Protein AF-A0A9D8NC86-F1 (afdb_monomer_lite)

pLDDT: mean 84.52, std 14.16, range [42.75, 98.31]

Sequence (305 aa):
MDSVITLQTAIQNGDYSLYDISPKELGSTCIPLIDYVVTEYRQSNKTQNKTYYSEYYLNKQAIHCAFGEGAANSCNYFSLILNRLTLIDNMYATQMRMRPYGIGELADAISLFGPDSHFKSLLNDFLVDHDIDHFDYLKANIKFYRDGQRPTQSNLFAEGYGTESHRASNKRAWSLITKYAYFLTVYSFPIYDSVVIEMIPIMWKLFLFSIPLPNYKQSIVDYIVVIDKLRSALGGLSYDELDFLLWSVGKIINGNLSSILSMEDFLHVPIAFDIKTANLSTVPFLSSNKALKALFQLAQFVAIC

Foldseek 3Di:
DVVLVVVLVCLLVVVPVCVPPALQNLLVSLLVLLVLLLVVVVVCVVVVDPLWPFLVVVLLVVLLVLLDPVNPPPDDQLVSQLVSLVSCCVSVVLVQVVFAQQSSVLSVLLCQQPDLVSSLVLQVVCLVPVDQCSQKDFPPPPDDDDPDDDTDIDGLQCAAGHDCCVVDVPRGSQQSVQVVSCSSNVNQGAGPDPLLVVQLVLLCCNQVVVDDQDPLVPGVSSVSVSLCVSCVSSVNDGSNSSCCLSNLLSCVQVVVCSRGDDPVLVVQQDPPDHLQNDSLVPRVVCVVNVSVVSSSSSSNSSNSD

Secondary structure (DSSP, 8-state):
-HHHHHHHHHHHTT-GGGGGS-HHHHHHHHHHHHHHHHHHHHHHHHHT-GGG--HHHHHHHHHHHHTSGGGTTSS-HHHHHHHHHHHHHHHTT--GGGSTTHHHHHHHHHHTT-SHHHHHHHHHHHHHH--GGGGEEEE---SSS-TTPPPEEEETTT-B-STTTTT-TT-B-HHHHHHHHHHHTTS-S----HHHHHHHHHHHHHHSTTSPPP-TTS-HHHHHHHHHHHHHHTTS--HHHHHHHHHHHHHHHTT-GGGTS-HHHHTTS-TT--TTT--GGG-HHHHH-HHHHHHHHHHHHHHH-

Structure (mmCIF, N/CA/C/O backbone):
data_AF-A0A9D8NC86-F1
#
_entry.id   AF-A0A9D8NC86-F1
#
loop_
_atom_site.group_PDB
_atom_site.id
_atom_site.type_symbol
_atom_site.label_atom_id
_atom_site.label_alt_id
_atom_site.label_comp_id
_atom_site.label_asym_id
_atom_site.label_entity_id
_atom_site.label_seq_id
_atom_site.pdbx_PDB_ins_code
_atom_site.Cartn_x
_atom_site.Cartn_y
_atom_site.Cartn_z
_atom_site.occupancy
_atom_site.B_iso_or_equiv
_atom_site.auth_seq_id
_atom_site.auth_comp_id
_atom_site.auth_asym_id
_atom_site.auth_atom_id
_atom_site.pdbx_PDB_model_num
ATOM 1 N N . MET A 1 1 ? -25.203 -4.052 14.082 1.00 47.97 1 MET A N 1
ATOM 2 C CA . MET A 1 1 ? -25.019 -2.750 14.763 1.00 47.97 1 MET A CA 1
ATOM 3 C C . MET A 1 1 ? -25.158 -2.906 16.264 1.00 47.97 1 MET A C 1
ATOM 5 O O . MET A 1 1 ? -24.274 -2.429 16.954 1.00 47.97 1 MET A O 1
ATOM 9 N N . ASP A 1 2 ? -26.160 -3.633 16.759 1.00 49.81 2 ASP A N 1
ATOM 10 C CA . ASP A 1 2 ? -26.355 -3.831 18.205 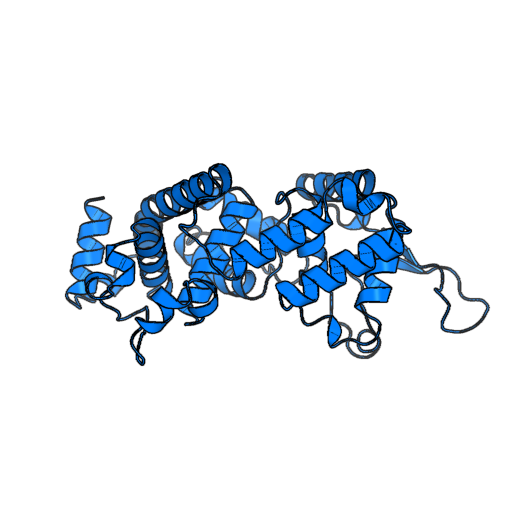1.00 49.81 2 ASP A CA 1
ATOM 11 C C . ASP A 1 2 ? -25.134 -4.432 18.917 1.00 49.81 2 ASP A C 1
ATOM 13 O O . ASP A 1 2 ? -24.713 -3.889 19.926 1.00 49.81 2 ASP A O 1
ATOM 17 N N . SER A 1 3 ? -24.462 -5.438 18.341 1.00 56.31 3 SER A N 1
ATOM 18 C CA . SER A 1 3 ? -23.218 -6.000 18.906 1.00 56.31 3 SER A CA 1
ATOM 19 C C . SER A 1 3 ? -22.048 -5.006 18.958 1.00 56.31 3 SER A C 1
ATOM 21 O O . SER A 1 3 ? -21.304 -4.976 19.934 1.00 56.31 3 SER A O 1
ATOM 23 N N . VAL A 1 4 ? -21.905 -4.155 17.935 1.00 56.91 4 VAL A N 1
ATOM 24 C CA . VAL A 1 4 ? -20.882 -3.094 17.873 1.00 56.91 4 VAL A CA 1
ATOM 25 C C . VAL A 1 4 ? -21.172 -2.013 18.914 1.00 56.91 4 VAL A C 1
ATOM 27 O O . VAL A 1 4 ? -20.251 -1.526 19.564 1.00 56.91 4 VAL A O 1
ATOM 30 N N . ILE A 1 5 ? -22.449 -1.664 19.097 1.00 61.06 5 ILE A N 1
ATOM 31 C CA . ILE A 1 5 ? -22.901 -0.711 20.114 1.00 61.06 5 ILE A CA 1
ATOM 32 C C . ILE A 1 5 ? -22.649 -1.287 21.509 1.00 61.06 5 ILE A C 1
ATOM 34 O O . ILE A 1 5 ? -22.070 -0.595 22.336 1.00 61.06 5 ILE A O 1
ATOM 38 N N . THR A 1 6 ? -22.985 -2.557 21.757 1.00 65.19 6 THR A N 1
ATOM 39 C CA . THR A 1 6 ? -22.727 -3.228 23.039 1.00 65.19 6 THR A CA 1
ATOM 40 C C . THR A 1 6 ? -21.237 -3.255 23.381 1.00 65.19 6 THR A C 1
ATOM 42 O O . THR A 1 6 ? -20.870 -2.872 24.491 1.00 65.19 6 THR A O 1
ATOM 45 N N . LEU A 1 7 ? -20.366 -3.620 22.432 1.00 62.00 7 LEU A N 1
ATOM 46 C CA . LEU A 1 7 ? -18.915 -3.595 22.650 1.00 62.00 7 LEU A CA 1
ATOM 47 C C . LEU A 1 7 ? -18.380 -2.171 22.861 1.00 62.00 7 LEU A C 1
ATOM 49 O O . LEU A 1 7 ? -17.547 -1.957 23.735 1.00 62.00 7 LEU A O 1
ATOM 53 N N . GLN A 1 8 ? -18.876 -1.181 22.113 1.00 60.91 8 GLN A N 1
ATOM 54 C CA . GLN A 1 8 ? -18.491 0.221 22.312 1.00 60.91 8 GLN A CA 1
ATOM 55 C C . GLN A 1 8 ? -18.923 0.753 23.672 1.00 60.91 8 GLN A C 1
ATOM 57 O O . GLN A 1 8 ? -18.142 1.441 24.320 1.00 60.91 8 GLN A O 1
ATOM 62 N N . THR A 1 9 ? -20.140 0.439 24.114 1.00 65.25 9 THR A N 1
ATOM 63 C CA . THR A 1 9 ? -20.639 0.837 25.432 1.00 65.25 9 THR A CA 1
ATOM 64 C C . THR A 1 9 ? -19.808 0.201 26.543 1.00 65.25 9 THR A C 1
ATOM 66 O O . THR A 1 9 ? -19.449 0.888 27.493 1.00 65.25 9 THR A O 1
ATOM 69 N N . ALA A 1 10 ? -19.429 -1.070 26.410 1.00 62.59 10 ALA A N 1
ATOM 70 C CA . ALA A 1 10 ? -18.573 -1.737 27.385 1.00 62.59 10 ALA A CA 1
ATOM 71 C C . ALA A 1 10 ? -17.141 -1.155 27.415 1.00 62.59 10 ALA A C 1
ATOM 73 O O . ALA A 1 10 ? -16.662 -0.814 28.495 1.00 62.59 10 ALA A O 1
ATOM 74 N N . ILE A 1 11 ? -16.508 -0.892 26.262 1.00 59.34 11 ILE A N 1
ATOM 75 C CA . ILE A 1 11 ? -15.204 -0.192 26.204 1.00 59.34 11 ILE A CA 1
ATOM 76 C C . ILE A 1 11 ? -15.300 1.213 26.824 1.00 59.34 11 ILE A C 1
ATOM 78 O O . ILE A 1 11 ? -14.457 1.595 27.633 1.00 59.34 11 ILE A O 1
ATOM 82 N N . GLN A 1 12 ? -16.343 1.981 26.493 1.00 60.41 12 GLN A N 1
ATOM 83 C CA . GLN A 1 12 ? -16.557 3.337 27.021 1.00 60.41 12 GLN A CA 1
ATOM 84 C C . GLN A 1 12 ? -16.787 3.366 28.534 1.00 60.41 12 GLN A C 1
ATOM 86 O O . GLN A 1 12 ? -16.409 4.338 29.187 1.00 60.41 12 GLN A O 1
ATOM 91 N N . ASN A 1 13 ? -17.374 2.308 29.089 1.00 63.12 13 ASN A N 1
ATOM 92 C CA . ASN A 1 13 ? -17.598 2.168 30.524 1.00 63.12 13 ASN A CA 1
ATOM 93 C C . ASN A 1 13 ? -16.362 1.641 31.276 1.00 63.12 13 ASN A C 1
ATOM 95 O O . ASN A 1 13 ? -16.438 1.437 32.486 1.00 63.12 13 ASN A O 1
ATOM 99 N N . GLY A 1 14 ? -15.236 1.409 30.586 1.00 53.41 14 GLY A N 1
ATOM 100 C CA . GLY A 1 14 ? -14.059 0.768 31.175 1.00 53.41 14 GLY A CA 1
ATOM 101 C C . GLY A 1 14 ? -14.329 -0.676 31.604 1.00 53.41 14 GLY A C 1
ATOM 102 O O . GLY A 1 14 ? -13.631 -1.200 32.472 1.00 53.41 14 GLY A O 1
ATOM 103 N N . ASP A 1 15 ? -15.354 -1.311 31.028 1.00 61.19 15 ASP A N 1
ATOM 104 C CA . ASP A 1 15 ? -15.674 -2.709 31.274 1.00 61.19 15 ASP A CA 1
ATOM 105 C C . ASP A 1 15 ? -14.761 -3.590 30.422 1.00 61.19 15 ASP A C 1
ATOM 107 O O . ASP A 1 15 ? -15.047 -3.986 29.291 1.00 61.19 15 ASP A O 1
ATOM 111 N N . TYR A 1 16 ? -13.598 -3.853 30.999 1.00 57.53 16 TYR A N 1
ATOM 112 C CA . TYR A 1 16 ? -12.550 -4.676 30.427 1.00 57.53 16 TYR A CA 1
ATOM 113 C C . TYR A 1 16 ? -12.811 -6.183 30.570 1.00 57.53 16 TYR A C 1
ATOM 115 O O . TYR A 1 16 ? -11.963 -6.978 30.172 1.00 57.53 16 TYR A O 1
ATOM 123 N N . SER A 1 17 ? -13.976 -6.609 31.079 1.00 53.84 17 SER A N 1
ATOM 124 C CA . SER A 1 17 ? -14.373 -8.029 31.030 1.00 53.84 17 SER A CA 1
ATOM 125 C C . SER A 1 17 ? -14.440 -8.573 29.591 1.00 53.84 17 SER A C 1
ATOM 127 O O . SER A 1 17 ? -14.396 -9.779 29.370 1.00 53.84 17 SER A O 1
ATOM 129 N N . LEU A 1 18 ? -14.436 -7.679 28.594 1.00 53.19 18 LEU A N 1
ATOM 130 C CA . LEU A 1 18 ? -14.292 -7.981 27.171 1.00 53.19 18 LEU A CA 1
ATOM 131 C C . LEU A 1 18 ? -12.902 -8.499 26.746 1.00 53.19 18 LEU A C 1
ATOM 133 O O . LEU A 1 18 ? -12.774 -8.956 25.611 1.00 53.19 18 LEU A O 1
ATOM 137 N N . TYR A 1 19 ? -11.866 -8.462 27.599 1.00 54.41 19 TYR A N 1
ATOM 138 C CA . TYR A 1 19 ? -10.583 -9.124 27.292 1.00 54.41 19 TYR A CA 1
ATOM 139 C C . TYR A 1 19 ? -10.722 -10.650 27.143 1.00 54.41 19 TYR A C 1
ATOM 141 O O . TYR A 1 19 ? -9.839 -11.280 26.562 1.00 54.41 19 TYR A O 1
ATOM 149 N N . ASP A 1 20 ? -11.835 -11.230 27.604 1.00 62.88 20 ASP A N 1
ATOM 150 C CA . ASP A 1 20 ? -12.167 -12.644 27.403 1.00 62.88 20 ASP A CA 1
ATOM 151 C C . ASP A 1 20 ? -12.854 -12.930 26.051 1.00 62.88 20 ASP A C 1
ATOM 153 O O . ASP A 1 20 ? -13.165 -14.084 25.750 1.00 62.88 20 ASP A O 1
ATOM 157 N N . ILE A 1 21 ? -13.086 -11.915 25.204 1.00 70.44 21 ILE A N 1
ATOM 158 C CA . ILE A 1 21 ? -13.643 -12.133 23.864 1.00 70.44 21 ILE A CA 1
ATOM 159 C C . ILE A 1 21 ? -12.597 -12.805 22.978 1.00 70.44 21 ILE A C 1
ATOM 161 O O . ILE A 1 21 ? -11.464 -12.341 22.829 1.00 70.44 21 ILE A O 1
ATOM 165 N N . SER A 1 22 ? -12.993 -13.897 22.327 1.00 79.31 22 SER A N 1
ATOM 166 C CA . SER A 1 22 ? -12.095 -14.598 21.417 1.00 79.31 22 SER A CA 1
ATOM 167 C C . SER A 1 22 ? -11.742 -13.719 20.200 1.00 79.31 22 SER A C 1
ATOM 169 O O . SER A 1 22 ? -12.597 -12.984 19.696 1.00 79.31 22 SER A O 1
ATOM 171 N N . PRO A 1 23 ? -10.525 -13.830 19.624 1.00 77.88 23 PRO A N 1
ATOM 172 C CA . PRO A 1 23 ? -10.159 -13.099 18.404 1.00 77.88 23 PRO A CA 1
ATOM 173 C C . PRO A 1 23 ? -11.173 -13.253 17.258 1.00 77.88 23 PRO A C 1
ATOM 175 O O . PRO A 1 23 ? -11.389 -12.321 16.490 1.00 77.88 23 PRO A O 1
ATOM 178 N N . LYS A 1 24 ? -11.848 -14.409 17.184 1.00 80.25 24 LYS A N 1
ATOM 179 C CA . LYS A 1 24 ? -12.912 -14.705 16.216 1.00 80.25 24 LYS A CA 1
ATOM 180 C C . LYS A 1 24 ? -14.141 -13.800 16.382 1.00 80.25 24 LYS A C 1
ATOM 182 O O . LYS A 1 24 ? -14.699 -13.319 15.393 1.00 80.25 24 LYS A O 1
ATOM 187 N N . GLU A 1 25 ? -14.596 -13.601 17.613 1.00 80.25 25 GLU A N 1
ATOM 188 C CA . GLU A 1 25 ? -15.760 -12.761 17.927 1.00 80.25 25 GLU A CA 1
ATOM 189 C C . GLU A 1 25 ? -15.439 -11.275 17.716 1.00 80.25 25 GLU A C 1
ATOM 191 O O . GLU A 1 25 ? -16.250 -10.539 17.145 1.00 80.25 25 GLU A O 1
ATOM 196 N N . LEU A 1 26 ? -14.218 -10.858 18.071 1.00 79.25 26 LEU A N 1
ATOM 197 C CA . LEU A 1 26 ? -13.687 -9.526 17.766 1.00 79.25 26 LEU A CA 1
ATOM 198 C C . LEU A 1 26 ? -13.624 -9.276 16.255 1.00 79.25 26 LEU A C 1
ATOM 200 O O . LEU A 1 26 ? -14.191 -8.296 15.774 1.00 79.25 26 LEU A O 1
ATOM 204 N N . GLY A 1 27 ? -13.028 -10.195 15.487 1.00 81.06 27 GLY A N 1
ATOM 205 C CA . GLY A 1 27 ? -12.967 -10.106 14.026 1.00 81.06 27 GLY A CA 1
ATOM 206 C C . GLY A 1 27 ? -14.356 -9.968 13.395 1.00 81.06 27 GLY A C 1
ATOM 207 O O . GLY A 1 27 ? -14.582 -9.078 12.578 1.00 81.06 27 GLY A O 1
ATOM 208 N N . SER A 1 28 ? -15.325 -10.767 13.850 1.00 83.38 28 SER A N 1
ATOM 209 C CA . SER A 1 28 ? -16.717 -10.700 13.372 1.00 83.38 28 SER A CA 1
ATOM 210 C C . SER A 1 28 ? -17.387 -9.350 13.672 1.00 83.38 28 SER A C 1
ATOM 212 O O . SER A 1 28 ? -18.192 -8.864 12.879 1.00 83.38 28 SER A O 1
ATOM 214 N N . THR A 1 29 ? -17.031 -8.716 14.792 1.00 83.12 29 THR A N 1
ATOM 215 C CA . THR A 1 29 ? -17.530 -7.386 15.181 1.00 83.12 29 THR A CA 1
ATOM 216 C C . THR A 1 29 ? -16.926 -6.269 14.324 1.00 83.12 29 THR A C 1
ATOM 218 O O . THR A 1 29 ? -17.589 -5.264 14.065 1.00 83.12 29 THR A O 1
ATOM 221 N N . CYS A 1 30 ? -15.695 -6.446 13.839 1.00 87.81 30 CYS A N 1
ATOM 222 C CA . CYS A 1 30 ? -15.012 -5.470 12.992 1.00 87.81 30 CYS A CA 1
ATOM 223 C C . CYS A 1 30 ? -15.535 -5.436 11.548 1.00 87.81 30 CYS A C 1
ATOM 225 O O . CYS A 1 30 ? -15.440 -4.384 10.919 1.00 87.81 30 CYS A O 1
ATOM 227 N N . ILE A 1 31 ? -16.102 -6.529 11.018 1.00 90.06 31 ILE A N 1
ATOM 228 C CA . ILE A 1 31 ? -16.540 -6.603 9.608 1.00 90.06 31 ILE A CA 1
ATOM 229 C C . ILE A 1 31 ? -17.512 -5.468 9.226 1.00 90.06 31 ILE A C 1
ATOM 231 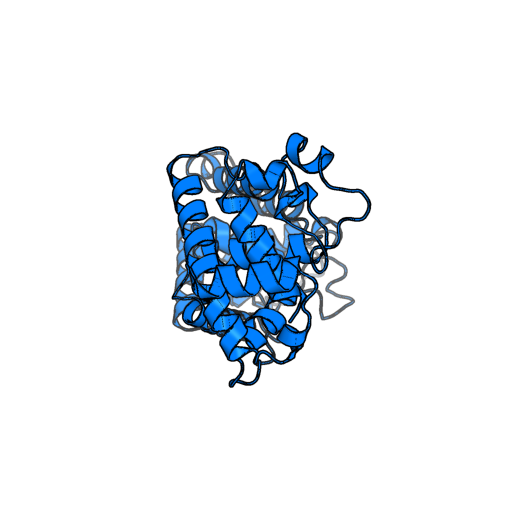O O . ILE A 1 31 ? -17.203 -4.741 8.285 1.00 90.06 31 ILE A O 1
ATOM 235 N N . PRO A 1 32 ? -18.603 -5.192 9.972 1.00 89.12 32 PRO A N 1
ATOM 236 C CA . PRO A 1 32 ? -19.491 -4.077 9.634 1.00 89.12 32 PRO A CA 1
ATOM 237 C C . PRO A 1 32 ? -18.810 -2.699 9.661 1.00 89.12 32 PRO A C 1
ATOM 239 O O . PRO A 1 32 ? -19.212 -1.802 8.921 1.00 89.12 32 PRO A O 1
ATOM 242 N N . LEU A 1 33 ? -17.798 -2.505 10.519 1.00 88.94 33 LEU A N 1
ATOM 243 C CA . LEU A 1 33 ? -17.022 -1.260 10.560 1.00 88.94 33 LEU A CA 1
ATOM 244 C C . LEU A 1 33 ? -16.107 -1.142 9.342 1.00 88.94 33 LEU A C 1
ATOM 246 O O . LEU A 1 33 ? -16.038 -0.070 8.747 1.00 88.94 33 LEU A O 1
ATOM 250 N N . ILE A 1 34 ? -15.444 -2.236 8.958 1.00 92.50 34 ILE A N 1
ATOM 251 C CA . ILE A 1 34 ? -14.613 -2.304 7.752 1.00 92.50 34 ILE A CA 1
ATOM 252 C C . ILE A 1 34 ? -15.461 -1.998 6.516 1.00 92.50 34 ILE A C 1
ATOM 254 O O . ILE A 1 34 ? -15.102 -1.107 5.749 1.00 92.50 34 ILE A O 1
ATOM 258 N N . ASP A 1 35 ? -16.613 -2.655 6.367 1.00 91.56 35 ASP A N 1
ATOM 259 C CA . ASP A 1 35 ? -17.528 -2.436 5.243 1.00 91.56 35 ASP A CA 1
ATOM 260 C C . ASP A 1 35 ? -17.966 -0.972 5.145 1.00 91.56 35 ASP A C 1
ATOM 262 O O . ASP A 1 35 ? -17.977 -0.385 4.057 1.00 91.56 35 ASP A O 1
ATOM 266 N N . TYR A 1 36 ? -18.295 -0.357 6.285 1.00 90.75 36 TYR A N 1
ATOM 267 C CA . TYR A 1 36 ? -18.678 1.048 6.342 1.00 90.75 36 TYR A CA 1
ATOM 268 C C . TYR A 1 36 ? -17.516 1.974 5.952 1.00 90.75 36 TYR A C 1
ATOM 270 O O . TYR A 1 36 ? -17.669 2.797 5.050 1.00 90.75 36 TYR A O 1
ATOM 278 N N . VAL A 1 37 ? -16.337 1.803 6.560 1.00 90.62 37 VAL A N 1
ATOM 279 C CA . VAL A 1 37 ? -15.135 2.608 6.275 1.00 90.62 37 VAL A CA 1
ATOM 280 C C . VAL A 1 37 ? -14.728 2.502 4.803 1.00 90.62 37 VAL A C 1
ATOM 282 O O . VAL A 1 37 ? -14.470 3.517 4.156 1.00 90.62 37 VAL A O 1
ATOM 285 N N . VAL A 1 38 ? -14.720 1.292 4.241 1.00 92.12 38 VAL A N 1
ATOM 286 C CA . VAL A 1 38 ? -14.393 1.059 2.828 1.00 92.12 38 VAL A CA 1
ATOM 287 C C . VAL A 1 38 ? -15.449 1.677 1.908 1.00 92.12 38 VAL A C 1
ATOM 289 O O . VAL A 1 38 ? -15.113 2.251 0.872 1.00 92.12 38 VAL A O 1
ATOM 292 N N . THR A 1 39 ? -16.731 1.607 2.272 1.00 91.19 39 THR A N 1
ATOM 293 C CA . THR A 1 39 ? -17.807 2.232 1.490 1.00 91.19 39 THR A CA 1
ATOM 294 C C . THR A 1 39 ? -17.659 3.752 1.440 1.00 91.19 39 THR A C 1
ATOM 296 O O . THR A 1 39 ? -17.751 4.338 0.360 1.00 91.19 39 THR A O 1
ATOM 299 N N . GLU A 1 40 ? -17.371 4.391 2.572 1.00 89.00 40 GLU A N 1
ATOM 300 C CA . GLU A 1 40 ? -17.127 5.837 2.648 1.00 89.00 40 GLU A CA 1
ATOM 301 C C . GLU A 1 40 ? -15.864 6.244 1.872 1.00 89.00 40 GLU A C 1
ATOM 303 O O . GLU A 1 40 ? -15.860 7.256 1.163 1.00 89.00 40 GLU A O 1
ATOM 308 N N . TYR A 1 41 ? -14.811 5.423 1.922 1.00 87.56 41 TYR A N 1
ATOM 309 C CA . TYR A 1 41 ? -13.605 5.610 1.112 1.00 87.56 41 TYR A CA 1
ATOM 310 C C . TYR A 1 41 ? -13.912 5.566 -0.394 1.00 87.56 41 TYR A C 1
ATOM 312 O O . TYR A 1 41 ? -13.562 6.490 -1.134 1.00 87.56 41 TYR A O 1
ATOM 320 N N . ARG A 1 42 ? -14.659 4.551 -0.853 1.00 88.88 42 ARG A N 1
ATOM 321 C CA . ARG A 1 42 ? -15.111 4.435 -2.253 1.00 88.88 42 ARG A CA 1
ATOM 322 C C . ARG A 1 42 ? -15.913 5.658 -2.697 1.00 88.88 42 ARG A C 1
ATOM 324 O O . ARG A 1 42 ? -15.734 6.134 -3.818 1.00 88.88 42 ARG A O 1
ATOM 331 N N . GLN A 1 43 ? -16.816 6.152 -1.850 1.00 85.62 43 GLN A N 1
ATOM 332 C CA . GLN A 1 43 ? -17.625 7.333 -2.157 1.00 85.62 43 GLN A CA 1
ATOM 333 C C . GLN A 1 43 ? -16.763 8.594 -2.255 1.00 85.62 43 GLN A C 1
ATOM 335 O O . GLN A 1 43 ? -16.891 9.341 -3.225 1.00 85.62 43 GLN A O 1
ATOM 340 N N . SER A 1 44 ? -15.834 8.780 -1.316 1.00 79.44 44 SER A N 1
ATOM 341 C CA . SER A 1 44 ? -14.917 9.925 -1.291 1.00 79.44 44 SER A CA 1
ATOM 342 C C . SER A 1 44 ? -14.039 9.987 -2.545 1.00 79.44 44 SER A C 1
ATOM 344 O O . SER A 1 44 ? -13.911 11.055 -3.147 1.00 79.44 44 SER A O 1
ATOM 346 N N . ASN A 1 45 ? -13.529 8.835 -3.001 1.00 75.75 45 ASN A N 1
ATOM 347 C CA . ASN A 1 45 ? -12.772 8.725 -4.252 1.00 75.75 45 ASN A CA 1
ATOM 348 C C . ASN A 1 45 ? -13.608 9.108 -5.485 1.00 75.75 45 ASN A C 1
ATOM 350 O O . ASN A 1 45 ? -13.087 9.726 -6.411 1.00 75.75 45 ASN A O 1
ATOM 354 N N . LYS A 1 46 ? -14.905 8.770 -5.509 1.00 76.88 46 LYS A N 1
ATOM 355 C CA . LYS A 1 46 ? -15.797 9.085 -6.640 1.00 76.88 46 LYS A CA 1
ATOM 356 C C . LYS A 1 46 ? -16.157 10.562 -6.720 1.00 76.88 46 LYS A C 1
ATOM 358 O O . LYS A 1 46 ? -16.188 11.123 -7.808 1.00 76.88 46 LYS A O 1
ATOM 363 N N . THR A 1 47 ? -16.476 11.182 -5.589 1.00 67.88 47 THR A N 1
ATOM 364 C CA . THR A 1 47 ? -16.989 12.559 -5.569 1.00 67.88 47 THR A CA 1
ATOM 365 C C . THR A 1 47 ? -15.890 13.604 -5.395 1.00 67.88 47 THR A C 1
ATOM 367 O O . THR A 1 47 ? -16.207 14.786 -5.314 1.00 67.88 47 THR A O 1
ATOM 370 N N . GLN A 1 48 ? -14.622 13.184 -5.263 1.00 61.56 48 GLN A N 1
ATOM 371 C CA . GLN A 1 48 ? -13.514 14.030 -4.797 1.00 61.56 48 GLN A CA 1
ATOM 372 C C . GLN A 1 48 ? -13.874 14.798 -3.505 1.00 61.56 48 GLN A C 1
ATOM 374 O O . GLN A 1 48 ? -13.356 15.887 -3.252 1.00 61.56 48 GLN A O 1
ATOM 379 N N . ASN A 1 49 ? -14.796 14.255 -2.692 1.00 53.19 49 ASN A N 1
ATOM 380 C CA . ASN A 1 49 ? -15.279 14.959 -1.505 1.00 53.19 49 ASN A CA 1
ATOM 381 C C . ASN A 1 49 ? -14.210 14.970 -0.424 1.00 53.19 49 ASN A C 1
ATOM 383 O O . ASN A 1 49 ? -13.453 14.016 -0.249 1.00 53.19 49 ASN A O 1
ATOM 387 N N . LYS A 1 50 ? -14.197 16.065 0.339 1.00 53.66 50 LYS A N 1
ATOM 388 C CA . LYS A 1 50 ? -13.110 16.405 1.254 1.00 53.66 50 LYS A CA 1
ATOM 389 C C . LYS A 1 50 ? -13.022 15.594 2.548 1.00 53.66 50 LYS A C 1
ATOM 391 O O . LYS A 1 50 ? -12.217 15.927 3.411 1.00 53.66 50 LYS A O 1
ATOM 396 N N . THR A 1 51 ? -13.814 14.537 2.694 1.00 52.97 51 THR A N 1
ATOM 397 C CA . THR A 1 51 ? -13.982 13.803 3.956 1.00 52.97 51 THR A CA 1
ATOM 398 C C . THR A 1 51 ? -12.678 13.185 4.483 1.00 52.97 51 THR A C 1
ATOM 400 O O . THR A 1 51 ? -12.560 12.966 5.686 1.00 52.97 51 THR A O 1
ATOM 403 N N . TYR A 1 52 ? -11.684 12.975 3.608 1.00 55.84 52 TYR A N 1
ATOM 404 C CA . TYR A 1 52 ? -10.357 12.450 3.941 1.00 55.84 52 TYR A CA 1
ATOM 405 C C . TYR A 1 52 ? -9.218 13.289 3.327 1.00 55.84 52 TYR A C 1
ATOM 407 O O . TYR A 1 52 ? -8.346 12.735 2.657 1.00 55.84 52 TYR A O 1
ATOM 415 N N . TYR A 1 53 ? -9.187 14.615 3.541 1.00 58.59 53 TYR A N 1
ATOM 416 C CA . TYR A 1 53 ? -8.008 15.465 3.238 1.00 58.59 53 TYR A CA 1
ATOM 417 C C . TYR A 1 53 ? -6.845 15.181 4.204 1.00 58.59 53 TYR A C 1
ATOM 419 O O . TYR A 1 53 ? -6.336 16.046 4.911 1.00 58.59 53 TYR A O 1
ATOM 427 N N . SER A 1 54 ? -6.450 13.920 4.227 1.00 70.94 54 SER A N 1
ATOM 428 C CA . SER A 1 54 ? -5.225 13.435 4.819 1.00 70.94 54 SER A CA 1
ATOM 429 C C . SER A 1 54 ? -4.067 13.731 3.869 1.00 70.94 54 SER A C 1
ATOM 431 O O . SER A 1 54 ? -4.236 13.772 2.644 1.00 70.94 54 SER A O 1
ATOM 433 N N . GLU A 1 55 ? -2.871 13.890 4.427 1.00 77.25 55 GLU A N 1
ATOM 434 C CA . GLU A 1 55 ? -1.633 13.964 3.648 1.00 77.25 55 GLU A CA 1
ATOM 435 C C . GLU A 1 55 ? -1.509 12.766 2.687 1.00 77.25 55 GLU A C 1
ATOM 437 O O . GLU A 1 55 ? -1.107 12.931 1.538 1.00 77.25 55 GLU A O 1
ATOM 442 N N . TYR A 1 56 ? -1.973 11.581 3.108 1.00 79.69 56 TYR A N 1
ATOM 443 C CA . TYR A 1 56 ? -2.052 10.380 2.270 1.00 79.69 56 TYR A CA 1
ATOM 444 C C . TYR A 1 56 ? -2.797 10.615 0.956 1.00 79.69 56 TYR A C 1
ATOM 446 O O . TYR A 1 56 ? -2.276 10.309 -0.116 1.00 79.69 56 TYR A O 1
ATOM 454 N N . TYR A 1 57 ? -4.007 11.174 1.021 1.00 81.62 57 TYR A N 1
ATOM 455 C CA . TYR A 1 57 ? -4.840 11.352 -0.165 1.00 81.62 57 TYR A CA 1
ATOM 456 C C . TYR A 1 57 ? -4.250 12.390 -1.125 1.00 81.62 57 TYR A C 1
ATOM 458 O O . TYR A 1 57 ? -4.214 12.167 -2.337 1.00 81.62 57 TYR A O 1
ATOM 466 N N . LEU A 1 58 ? -3.724 13.493 -0.583 1.00 83.62 58 LEU A N 1
ATOM 467 C CA . LEU A 1 58 ? -3.046 14.527 -1.369 1.00 83.62 58 LEU A CA 1
ATOM 468 C C . LEU A 1 58 ? -1.804 13.969 -2.075 1.00 83.62 58 LEU A C 1
ATOM 470 O O . LEU A 1 58 ? -1.636 14.165 -3.280 1.00 83.62 58 LEU A O 1
ATOM 474 N N . ASN A 1 59 ? -0.980 13.211 -1.351 1.00 88.62 59 ASN A N 1
ATOM 475 C CA . ASN A 1 59 ? 0.222 12.578 -1.887 1.00 88.62 59 ASN A CA 1
ATOM 476 C C . ASN A 1 59 ? -0.121 11.545 -2.967 1.00 88.62 59 ASN A C 1
ATOM 478 O O . ASN A 1 59 ? 0.483 11.550 -4.043 1.00 88.62 59 ASN A O 1
ATOM 482 N N . LYS A 1 60 ? -1.132 10.702 -2.722 1.00 90.31 60 LYS A N 1
ATOM 483 C CA . LYS A 1 60 ? -1.624 9.716 -3.691 1.00 90.31 60 LYS A CA 1
ATOM 484 C C . LYS A 1 60 ? -2.097 10.383 -4.985 1.00 90.31 60 LYS A C 1
ATOM 486 O O . LYS A 1 60 ? -1.700 9.949 -6.065 1.00 90.31 60 LYS A O 1
ATOM 491 N N . GLN A 1 61 ? -2.890 11.455 -4.901 1.00 88.75 61 GLN A N 1
ATOM 492 C CA . GLN A 1 61 ? -3.335 12.194 -6.088 1.00 88.75 61 GLN A CA 1
ATOM 493 C C . GLN A 1 61 ? -2.173 12.836 -6.849 1.00 88.75 61 GLN A C 1
ATOM 495 O O . GLN A 1 61 ? -2.102 12.718 -8.072 1.00 88.75 61 GLN A O 1
ATOM 500 N N . ALA A 1 62 ? -1.248 13.489 -6.139 1.00 89.75 62 ALA A N 1
ATOM 501 C CA . ALA A 1 62 ? -0.093 14.134 -6.757 1.00 89.75 62 ALA A CA 1
ATOM 502 C C . ALA A 1 62 ? 0.757 13.131 -7.552 1.00 89.75 62 ALA A C 1
ATOM 504 O O . ALA A 1 62 ? 1.162 13.418 -8.681 1.00 89.75 62 ALA A O 1
ATOM 505 N N . ILE A 1 63 ? 0.979 11.935 -6.999 1.00 93.56 63 ILE A N 1
ATOM 506 C CA . ILE A 1 63 ? 1.691 10.867 -7.704 1.00 93.56 63 ILE A CA 1
ATOM 507 C C . ILE A 1 63 ? 0.875 10.347 -8.883 1.00 93.56 63 ILE A C 1
ATOM 509 O O . ILE A 1 63 ? 1.429 10.199 -9.967 1.00 93.56 63 ILE A O 1
ATOM 513 N N . HIS A 1 64 ? -0.425 10.102 -8.712 1.00 93.31 64 HIS A N 1
ATOM 514 C CA . HIS A 1 64 ? -1.281 9.617 -9.794 1.00 93.31 64 HIS A CA 1
ATOM 515 C C . HIS A 1 64 ? -1.221 10.515 -11.035 1.00 93.31 64 HIS A C 1
ATOM 517 O O . HIS A 1 64 ? -1.084 10.018 -12.152 1.00 93.31 64 HIS A O 1
ATOM 523 N N . CYS A 1 65 ? -1.220 11.837 -10.844 1.00 91.00 65 CYS A N 1
ATOM 524 C CA . CYS A 1 65 ? -1.063 12.798 -11.934 1.00 91.00 65 CYS A CA 1
ATOM 525 C C . CYS A 1 65 ? 0.241 12.599 -12.730 1.00 91.00 65 CYS A C 1
ATOM 527 O O . CYS A 1 65 ? 0.249 12.798 -13.943 1.00 91.00 65 CYS A O 1
ATOM 529 N N . ALA A 1 66 ? 1.328 12.148 -12.092 1.00 92.06 66 ALA A N 1
ATOM 530 C CA . ALA A 1 66 ? 2.598 11.853 -12.765 1.00 92.06 66 ALA A CA 1
ATOM 531 C C . ALA A 1 66 ? 2.562 10.575 -13.631 1.00 92.06 66 ALA A C 1
ATOM 533 O O . ALA A 1 66 ? 3.470 10.344 -14.436 1.00 92.06 66 ALA A O 1
ATOM 534 N N . PHE A 1 67 ? 1.526 9.744 -13.488 1.00 92.88 67 PHE A N 1
ATOM 535 C CA . PHE A 1 67 ? 1.279 8.562 -14.321 1.00 92.88 67 PHE A CA 1
ATOM 536 C C . PHE A 1 67 ? 0.240 8.809 -15.431 1.00 92.88 67 PHE A C 1
ATOM 538 O O . PHE A 1 67 ? 0.002 7.917 -16.240 1.00 92.88 67 PHE A O 1
ATOM 545 N N . GLY A 1 68 ? -0.350 10.008 -15.513 1.00 85.50 68 GLY A N 1
ATOM 546 C CA . GLY A 1 68 ? -1.322 10.362 -16.553 1.00 85.50 68 GLY A CA 1
ATOM 547 C C . GLY A 1 68 ? -0.714 10.524 -17.955 1.00 85.50 68 GLY A C 1
ATOM 548 O O . GLY A 1 68 ? 0.484 10.763 -18.112 1.00 85.50 68 GLY A O 1
ATOM 549 N N . GLU A 1 69 ? -1.565 10.454 -18.985 1.00 69.94 69 GLU A N 1
ATOM 550 C CA . GLU A 1 69 ? -1.187 10.448 -20.414 1.00 69.94 69 GLU A CA 1
ATOM 551 C C . GLU A 1 69 ? -0.322 11.650 -20.848 1.00 69.94 69 GLU A C 1
ATOM 553 O O . GLU A 1 69 ? 0.523 11.531 -21.733 1.00 69.94 69 GLU A O 1
ATOM 558 N N . GLY A 1 70 ? -0.471 12.806 -20.192 1.00 64.12 70 GLY A N 1
ATOM 559 C CA . GLY A 1 70 ? 0.318 14.008 -20.483 1.00 64.12 70 GLY A CA 1
ATOM 560 C C . GLY A 1 70 ? 1.783 13.948 -20.030 1.00 64.12 70 GLY A C 1
ATOM 561 O O . GLY A 1 70 ? 2.598 14.730 -20.518 1.00 64.12 70 GLY A O 1
ATOM 562 N N . ALA A 1 71 ? 2.145 13.030 -19.127 1.00 65.75 71 ALA A N 1
ATOM 563 C CA . ALA A 1 71 ? 3.495 12.949 -18.564 1.00 65.75 71 ALA A CA 1
ATOM 564 C C . ALA A 1 71 ? 4.517 12.314 -19.527 1.00 65.75 71 ALA A C 1
ATOM 566 O O . ALA A 1 71 ? 5.704 12.627 -19.457 1.00 65.75 71 ALA A O 1
ATOM 567 N N . ALA A 1 72 ? 4.069 11.449 -20.444 1.00 64.38 72 ALA A N 1
ATOM 568 C CA . ALA A 1 72 ? 4.945 10.688 -21.341 1.00 64.38 72 ALA A CA 1
ATOM 569 C C . ALA A 1 72 ? 5.492 11.502 -22.530 1.00 64.38 72 ALA A C 1
ATOM 571 O O . ALA A 1 72 ? 6.470 11.102 -23.156 1.00 64.38 72 ALA A O 1
ATOM 572 N N . ASN A 1 73 ? 4.894 12.657 -22.834 1.00 60.75 73 ASN A N 1
ATOM 573 C CA . ASN A 1 73 ? 5.164 13.396 -24.072 1.00 60.75 73 ASN A CA 1
ATOM 574 C C . ASN A 1 73 ? 6.362 14.365 -23.994 1.00 60.75 73 ASN A C 1
ATOM 576 O O . ASN A 1 73 ? 6.676 15.013 -24.990 1.00 60.75 73 ASN A O 1
ATOM 580 N N . SER A 1 74 ? 7.024 14.503 -22.837 1.00 58.69 74 SER A N 1
ATOM 581 C CA . SER A 1 74 ? 8.002 15.580 -22.589 1.00 58.69 74 SER A CA 1
ATOM 582 C C . SER A 1 74 ? 9.414 15.132 -22.188 1.00 58.69 74 SER A C 1
ATOM 584 O O . SER A 1 74 ? 10.308 15.974 -22.095 1.00 58.69 74 SER A O 1
ATOM 586 N N . CYS A 1 75 ? 9.666 13.838 -21.968 1.00 69.38 75 CYS A N 1
ATOM 587 C CA . CYS A 1 75 ? 10.990 13.334 -21.585 1.00 69.38 75 CYS A CA 1
ATOM 588 C C . CYS A 1 75 ? 11.238 11.904 -22.092 1.00 69.38 75 CYS A C 1
ATOM 590 O O . CYS A 1 75 ? 10.302 11.190 -22.444 1.00 69.38 75 CYS A O 1
ATOM 592 N N . ASN A 1 76 ? 12.507 11.480 -22.163 1.00 87.81 76 ASN A N 1
ATOM 593 C CA . ASN A 1 76 ? 12.816 10.084 -22.485 1.00 87.81 76 ASN A CA 1
ATOM 594 C C . ASN A 1 76 ? 12.290 9.145 -21.379 1.00 87.81 76 ASN A C 1
ATOM 596 O O . ASN A 1 76 ? 12.108 9.560 -20.232 1.00 87.81 76 ASN A O 1
ATOM 600 N N . TYR A 1 77 ? 12.058 7.877 -21.722 1.00 89.31 77 TYR A N 1
ATOM 601 C CA . TYR A 1 77 ? 11.382 6.930 -20.833 1.00 89.31 77 TYR A CA 1
ATOM 602 C C . TYR A 1 77 ? 12.104 6.714 -19.489 1.00 89.31 77 TYR A C 1
ATOM 604 O O . TYR A 1 77 ? 11.462 6.673 -18.442 1.00 89.31 77 TYR A O 1
ATOM 612 N N . PHE A 1 78 ? 13.440 6.680 -19.488 1.00 91.81 78 PHE A N 1
ATOM 613 C CA . PHE A 1 78 ? 14.227 6.621 -18.254 1.00 91.81 78 PHE A CA 1
ATOM 614 C C . PHE A 1 78 ? 13.969 7.837 -17.350 1.00 91.81 78 PHE A C 1
ATOM 616 O O . PHE A 1 78 ? 13.695 7.680 -16.163 1.00 91.81 78 PHE A O 1
ATOM 623 N N . SER A 1 79 ? 14.011 9.056 -17.899 1.00 92.31 79 SER A N 1
ATOM 624 C CA . SER A 1 79 ? 13.747 10.285 -17.143 1.00 92.31 79 SER A CA 1
ATOM 625 C C . SER A 1 79 ? 12.324 10.321 -16.582 1.00 92.31 79 SER A C 1
ATOM 627 O O . SER A 1 79 ? 12.129 10.783 -15.458 1.00 92.31 79 SER A O 1
ATOM 629 N N . LEU A 1 80 ? 11.345 9.790 -17.320 1.00 93.19 80 LEU A N 1
ATOM 630 C CA . LEU A 1 80 ? 9.974 9.635 -16.833 1.00 93.19 80 LEU A CA 1
ATOM 631 C C . LEU A 1 80 ? 9.922 8.727 -15.596 1.00 93.19 80 LEU A C 1
ATOM 633 O O . LEU A 1 80 ? 9.355 9.114 -14.571 1.00 93.19 80 LEU A O 1
ATOM 637 N N . ILE A 1 81 ? 10.546 7.547 -15.667 1.00 95.19 81 ILE A N 1
ATOM 638 C CA . ILE A 1 81 ? 10.624 6.602 -14.544 1.00 95.19 81 ILE A CA 1
ATOM 639 C C . ILE A 1 81 ? 11.347 7.238 -13.352 1.00 95.19 81 ILE A C 1
ATOM 641 O O . ILE A 1 81 ? 10.828 7.207 -12.237 1.00 95.19 81 ILE A O 1
ATOM 645 N N . LEU A 1 82 ? 12.508 7.855 -13.581 1.00 94.94 82 LEU A N 1
ATOM 646 C CA . LEU A 1 82 ? 13.313 8.508 -12.550 1.00 94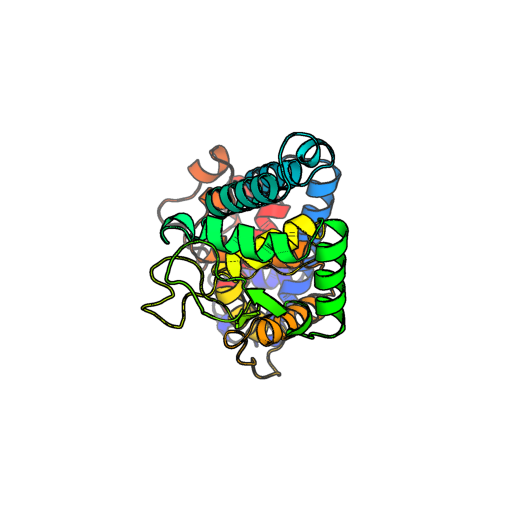.94 82 LEU A CA 1
ATOM 647 C C . LEU A 1 82 ? 12.512 9.577 -11.794 1.00 94.94 82 LEU A C 1
ATOM 649 O O . LEU A 1 82 ? 12.532 9.615 -10.561 1.00 94.94 82 LEU A O 1
ATOM 653 N N . ASN A 1 83 ? 11.770 10.415 -12.522 1.00 94.19 83 ASN A N 1
ATOM 654 C CA . ASN A 1 83 ? 10.927 11.454 -11.935 1.00 94.19 83 ASN A CA 1
ATOM 655 C C . ASN A 1 83 ? 9.796 10.852 -11.093 1.00 94.19 83 ASN A C 1
ATOM 657 O O . ASN A 1 83 ? 9.577 11.286 -9.961 1.00 94.19 83 ASN A O 1
ATOM 661 N N . ARG A 1 84 ? 9.114 9.819 -11.606 1.00 95.75 84 ARG A N 1
ATOM 662 C CA . ARG A 1 84 ? 8.046 9.113 -10.880 1.00 95.75 84 ARG A CA 1
ATOM 663 C C . ARG A 1 84 ? 8.567 8.452 -9.602 1.00 95.75 84 ARG A C 1
ATOM 665 O O . ARG A 1 84 ? 7.972 8.639 -8.545 1.00 95.75 84 ARG A O 1
ATOM 672 N N . LEU A 1 85 ? 9.692 7.738 -9.666 1.00 96.50 85 LEU A N 1
ATOM 673 C CA . LEU A 1 85 ? 10.314 7.110 -8.494 1.00 96.50 85 LEU A CA 1
ATOM 674 C C . LEU A 1 85 ? 10.748 8.146 -7.452 1.00 96.50 85 LEU A C 1
ATOM 676 O O . LEU A 1 85 ? 10.524 7.946 -6.262 1.00 96.50 85 LEU A O 1
ATOM 680 N N . THR A 1 86 ? 11.323 9.268 -7.889 1.00 94.75 86 THR A N 1
ATOM 681 C CA . THR A 1 86 ? 11.719 10.368 -6.995 1.00 94.75 86 THR A CA 1
ATOM 682 C C . THR A 1 86 ? 10.505 10.984 -6.303 1.00 94.75 86 THR A C 1
ATOM 684 O O . THR A 1 86 ? 10.534 11.235 -5.098 1.00 94.75 86 THR A O 1
ATOM 687 N N . LEU A 1 87 ? 9.417 11.204 -7.047 1.00 95.00 87 LEU A N 1
ATOM 688 C CA . LEU A 1 87 ? 8.169 11.716 -6.491 1.00 95.00 87 LEU A CA 1
ATOM 689 C C . LEU A 1 87 ? 7.582 10.745 -5.458 1.00 95.00 87 LEU A C 1
ATOM 691 O O . LEU A 1 87 ? 7.229 11.172 -4.360 1.00 95.00 87 LEU A O 1
ATOM 695 N N . ILE A 1 88 ? 7.540 9.447 -5.773 1.00 95.69 88 ILE A N 1
ATOM 696 C CA . ILE A 1 88 ? 7.074 8.412 -4.842 1.00 95.69 88 ILE A CA 1
ATOM 697 C C . ILE A 1 88 ? 7.948 8.372 -3.584 1.00 95.69 88 ILE A C 1
ATOM 699 O O . ILE A 1 88 ? 7.407 8.390 -2.482 1.00 95.69 88 ILE A O 1
ATOM 703 N N . ASP A 1 89 ? 9.278 8.353 -3.710 1.00 93.62 89 ASP A N 1
ATOM 704 C CA . ASP A 1 89 ? 10.175 8.305 -2.547 1.00 93.62 89 ASP A CA 1
ATOM 705 C C . ASP A 1 89 ? 9.983 9.513 -1.621 1.00 93.62 89 ASP A C 1
ATOM 707 O O . ASP A 1 89 ? 10.002 9.365 -0.398 1.00 93.62 89 ASP A O 1
ATOM 711 N N . ASN A 1 90 ? 9.741 10.697 -2.191 1.00 91.06 90 ASN A N 1
ATOM 712 C CA . ASN A 1 90 ? 9.497 11.912 -1.421 1.00 91.06 90 ASN A CA 1
ATOM 713 C C . ASN A 1 90 ? 8.143 11.900 -0.705 1.00 91.06 90 ASN A C 1
ATOM 715 O O . ASN A 1 90 ? 8.089 12.257 0.469 1.00 91.06 90 ASN A O 1
ATOM 719 N N . MET A 1 91 ? 7.081 11.469 -1.385 1.00 90.25 91 MET A N 1
ATOM 720 C CA . MET A 1 91 ? 5.705 11.540 -0.876 1.00 90.25 91 MET A CA 1
ATOM 721 C C . MET A 1 91 ? 5.310 10.341 0.007 1.00 90.25 91 MET A C 1
ATOM 723 O O . MET A 1 91 ? 4.451 10.470 0.874 1.00 90.25 91 MET A O 1
ATOM 727 N N . TYR A 1 92 ? 5.936 9.176 -0.189 1.00 85.12 92 TYR A N 1
ATOM 728 C CA . TYR A 1 92 ? 5.713 7.952 0.601 1.00 85.12 92 TYR A CA 1
ATOM 729 C C . TYR A 1 92 ? 6.907 7.572 1.493 1.00 85.12 92 TYR A C 1
ATOM 731 O O . TYR A 1 92 ? 6.926 6.475 2.055 1.00 85.12 92 TYR A O 1
ATOM 739 N N . ALA A 1 93 ? 7.906 8.454 1.613 1.00 81.69 93 ALA A N 1
ATOM 740 C CA . ALA A 1 93 ? 9.058 8.326 2.507 1.00 81.69 93 ALA A CA 1
ATOM 741 C C . ALA A 1 93 ? 9.756 6.949 2.461 1.00 81.69 93 ALA A C 1
ATOM 743 O O . ALA A 1 93 ? 10.072 6.371 3.501 1.00 81.69 93 ALA A O 1
ATOM 744 N N . THR A 1 94 ? 10.035 6.413 1.265 1.00 79.38 94 THR A N 1
ATOM 745 C CA . THR A 1 94 ? 10.642 5.068 1.123 1.00 79.38 94 THR A CA 1
ATOM 746 C C . THR A 1 94 ? 12.129 5.011 1.502 1.00 79.38 94 THR A C 1
ATOM 748 O O . THR A 1 94 ? 12.725 3.934 1.538 1.00 79.38 94 THR A O 1
ATOM 751 N N . GLN A 1 95 ? 12.719 6.170 1.827 1.00 80.44 95 GLN A N 1
ATOM 752 C CA . GLN A 1 95 ? 14.116 6.374 2.229 1.00 80.44 95 GLN A CA 1
ATOM 753 C C . GLN A 1 95 ? 15.143 5.934 1.172 1.00 80.44 95 GLN A C 1
ATOM 755 O O . GLN A 1 95 ? 16.322 5.751 1.483 1.00 80.44 95 GLN A O 1
ATOM 760 N N . MET A 1 96 ? 14.735 5.802 -0.091 1.00 82.25 96 MET A N 1
ATOM 761 C CA . MET A 1 96 ? 15.628 5.417 -1.184 1.00 82.25 96 MET A CA 1
ATOM 762 C C . MET A 1 96 ? 16.625 6.524 -1.525 1.00 82.25 96 MET A C 1
ATOM 764 O O . MET A 1 96 ? 17.767 6.214 -1.853 1.00 82.25 96 MET A O 1
ATOM 768 N N . ARG A 1 97 ? 16.270 7.801 -1.326 1.00 76.12 97 ARG A N 1
ATOM 769 C CA . ARG A 1 97 ? 17.207 8.937 -1.417 1.00 76.12 97 ARG A CA 1
ATOM 770 C C . ARG A 1 97 ? 18.419 8.846 -0.486 1.00 76.12 97 ARG A C 1
ATOM 772 O O . ARG A 1 97 ? 19.434 9.480 -0.751 1.00 76.12 97 ARG A O 1
ATOM 779 N N . MET A 1 98 ? 18.333 8.062 0.593 1.00 79.25 98 MET A N 1
ATOM 780 C CA . MET A 1 98 ? 19.460 7.844 1.510 1.00 79.25 98 MET A CA 1
ATOM 781 C C . MET A 1 98 ? 20.494 6.864 0.939 1.00 79.25 98 MET A C 1
ATOM 783 O O . MET A 1 98 ? 21.560 6.697 1.523 1.00 79.25 98 MET A O 1
ATOM 787 N N . ARG A 1 99 ? 20.187 6.205 -0.186 1.00 81.44 99 ARG A N 1
ATOM 788 C CA . ARG A 1 99 ? 21.068 5.265 -0.884 1.00 81.44 99 ARG A CA 1
ATOM 789 C C . ARG A 1 99 ? 21.629 5.966 -2.124 1.00 81.44 99 ARG A C 1
ATOM 791 O O . ARG A 1 99 ? 20.894 6.118 -3.103 1.00 81.44 99 ARG A O 1
ATOM 798 N N . PRO A 1 100 ? 22.902 6.403 -2.120 1.00 81.81 100 PRO A N 1
ATOM 799 C CA . PRO A 1 100 ? 23.483 7.077 -3.276 1.00 81.81 100 PRO A CA 1
ATOM 800 C C . PRO A 1 100 ? 23.303 6.233 -4.540 1.00 81.81 100 PRO A C 1
ATOM 802 O O . PRO A 1 100 ? 23.541 5.026 -4.510 1.00 81.81 100 PRO A O 1
ATOM 805 N N . TYR A 1 101 ? 22.860 6.876 -5.622 1.00 86.81 101 TYR A N 1
ATOM 806 C CA . TYR A 1 101 ? 22.551 6.274 -6.929 1.00 86.81 101 TYR A CA 1
ATOM 807 C C . TYR A 1 101 ? 21.378 5.277 -6.968 1.00 86.81 101 TYR A C 1
ATOM 809 O O . TYR A 1 101 ? 20.963 4.896 -8.057 1.00 86.81 101 TYR A O 1
ATOM 817 N N . GLY A 1 102 ? 20.765 4.920 -5.833 1.00 89.12 102 GLY A N 1
ATOM 818 C CA . GLY A 1 102 ? 19.765 3.849 -5.776 1.00 89.12 102 GLY A CA 1
ATOM 819 C C . GLY A 1 102 ? 18.502 4.103 -6.602 1.00 89.12 102 GLY A C 1
ATOM 820 O O . GLY A 1 102 ? 17.998 3.183 -7.237 1.00 89.12 102 GLY A O 1
ATOM 821 N N . ILE A 1 103 ? 18.002 5.343 -6.646 1.00 91.88 103 ILE A N 1
ATOM 822 C CA . ILE A 1 103 ? 16.842 5.683 -7.492 1.00 91.88 103 ILE A CA 1
ATOM 823 C C . ILE A 1 103 ? 17.215 5.609 -8.980 1.00 91.88 103 ILE A C 1
ATOM 825 O O . ILE A 1 103 ? 16.429 5.109 -9.776 1.00 91.88 103 ILE A O 1
ATOM 829 N N . GLY A 1 104 ? 18.414 6.072 -9.350 1.00 92.12 104 GLY A N 1
ATOM 830 C CA . GLY A 1 104 ? 18.901 6.017 -10.730 1.00 92.12 104 GLY A CA 1
ATOM 831 C C . GLY A 1 104 ? 19.064 4.581 -11.224 1.00 92.12 104 GLY A C 1
ATOM 832 O O . GLY A 1 104 ? 18.520 4.234 -12.264 1.00 92.12 104 GLY A O 1
ATOM 833 N N . GLU A 1 105 ? 19.719 3.729 -10.432 1.00 91.31 105 GLU A N 1
ATOM 834 C CA . GLU A 1 105 ? 19.887 2.305 -10.750 1.00 91.31 105 GLU A CA 1
ATOM 835 C C . GLU A 1 105 ? 18.545 1.569 -10.855 1.00 91.31 105 GLU A C 1
ATOM 837 O O . GLU A 1 105 ? 18.365 0.729 -11.735 1.00 91.31 105 GLU A O 1
ATOM 842 N N . LEU A 1 106 ? 17.584 1.894 -9.981 1.00 93.44 106 LEU A N 1
ATOM 843 C CA . LEU A 1 106 ? 16.245 1.317 -10.058 1.00 93.44 106 LEU A CA 1
ATOM 844 C C . LEU A 1 106 ? 15.483 1.805 -11.298 1.00 93.44 106 LEU A C 1
ATOM 846 O O . LEU A 1 106 ? 14.782 1.020 -11.933 1.00 93.44 106 LEU A O 1
ATOM 850 N N . ALA A 1 107 ? 15.623 3.083 -11.661 1.00 94.88 107 ALA A N 1
ATOM 851 C CA . ALA A 1 107 ? 15.021 3.629 -12.873 1.00 94.88 107 ALA A CA 1
ATOM 852 C C . ALA A 1 107 ? 15.580 2.954 -14.132 1.00 94.88 107 ALA A C 1
ATOM 854 O O . ALA A 1 107 ? 14.808 2.600 -15.022 1.00 94.88 107 ALA A O 1
ATOM 855 N N . ASP A 1 108 ? 16.897 2.723 -14.174 1.00 92.56 108 ASP A N 1
ATOM 856 C CA . ASP A 1 108 ? 17.551 1.973 -15.247 1.00 92.56 108 ASP A CA 1
ATOM 857 C C . ASP A 1 108 ? 16.971 0.556 -15.330 1.00 92.56 108 ASP A C 1
ATOM 859 O O . ASP A 1 108 ? 16.515 0.157 -16.400 1.00 92.56 108 ASP A O 1
ATOM 863 N N . ALA A 1 109 ? 16.896 -0.169 -14.208 1.00 93.56 109 ALA A N 1
ATOM 864 C CA . ALA A 1 109 ? 16.342 -1.523 -14.162 1.00 93.56 109 ALA A CA 1
ATOM 865 C C . ALA A 1 109 ? 14.889 -1.592 -14.658 1.00 93.56 109 ALA A C 1
ATOM 867 O O . ALA A 1 109 ? 14.571 -2.422 -15.505 1.00 93.56 109 ALA A O 1
ATOM 868 N N . ILE A 1 110 ? 14.016 -0.690 -14.195 1.00 95.50 110 ILE A N 1
ATOM 869 C CA . ILE A 1 110 ? 12.617 -0.634 -14.650 1.00 95.50 110 ILE A CA 1
ATOM 870 C C . ILE A 1 110 ? 12.537 -0.299 -16.148 1.00 95.50 110 ILE A C 1
ATOM 872 O O . ILE A 1 110 ? 11.702 -0.851 -16.862 1.00 95.50 110 ILE A O 1
ATOM 876 N N . SER A 1 111 ? 13.420 0.565 -16.657 1.00 93.88 111 SER A N 1
ATOM 877 C CA . SER A 1 111 ? 13.397 0.970 -18.068 1.00 93.88 111 SER A CA 1
ATOM 878 C C . SER A 1 111 ? 13.695 -0.173 -19.047 1.00 93.88 111 SER A C 1
ATOM 880 O O . SER A 1 111 ? 13.269 -0.112 -20.203 1.00 93.88 111 SER A O 1
ATOM 882 N N . LEU A 1 112 ? 14.368 -1.236 -18.586 1.00 92.88 112 LEU A N 1
ATOM 883 C CA . LEU A 1 112 ? 14.685 -2.421 -19.389 1.00 92.88 112 LEU A CA 1
ATOM 884 C C . LEU A 1 112 ? 13.451 -3.269 -19.725 1.00 92.88 112 LEU A C 1
ATOM 886 O O . LEU A 1 112 ? 13.480 -3.996 -20.714 1.00 92.88 112 LEU A O 1
ATOM 890 N N . PHE A 1 113 ? 12.357 -3.128 -18.971 1.00 92.81 113 PHE A N 1
ATOM 891 C CA . PHE A 1 113 ? 11.078 -3.780 -19.270 1.00 92.81 113 PHE A CA 1
ATOM 892 C C . PHE A 1 113 ? 10.279 -3.048 -20.359 1.00 92.81 113 PHE A C 1
ATOM 894 O O . PHE A 1 113 ? 9.144 -3.406 -20.649 1.00 92.81 113 PHE A O 1
ATOM 901 N N . GLY A 1 114 ? 10.836 -2.014 -20.994 1.00 91.31 114 GLY A N 1
ATOM 902 C CA . GLY A 1 114 ? 10.141 -1.292 -22.056 1.00 91.31 114 GLY A CA 1
ATOM 903 C C . GLY A 1 114 ? 8.958 -0.462 -21.537 1.00 91.31 114 GLY A C 1
ATOM 904 O O . GLY A 1 114 ? 8.889 -0.182 -20.341 1.00 91.31 114 GLY A O 1
ATOM 905 N N . PRO A 1 115 ? 8.058 0.000 -22.425 1.00 92.00 115 PRO A N 1
ATOM 906 C CA . PRO A 1 115 ? 7.057 1.020 -22.107 1.00 92.00 115 PRO A CA 1
ATOM 907 C C . PRO A 1 115 ? 6.067 0.580 -21.019 1.00 92.00 115 PRO A C 1
ATOM 909 O O . PRO A 1 115 ? 5.819 -0.612 -20.836 1.00 92.00 115 PRO A O 1
ATOM 912 N N . ASP A 1 116 ? 5.428 1.565 -20.377 1.00 94.12 116 ASP A N 1
ATOM 913 C CA . ASP A 1 116 ? 4.447 1.395 -19.292 1.00 94.12 116 ASP A 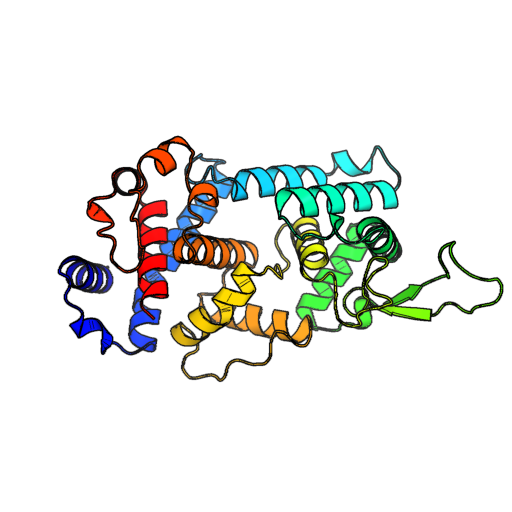CA 1
ATOM 914 C C . ASP A 1 116 ? 3.429 0.271 -19.559 1.00 94.12 116 ASP A C 1
ATOM 916 O O . ASP A 1 116 ? 3.121 -0.510 -18.664 1.00 94.12 116 ASP A O 1
ATOM 920 N N . SER A 1 117 ? 2.914 0.162 -20.790 1.00 93.94 117 SER A N 1
ATOM 921 C CA . SER A 1 117 ? 1.931 -0.862 -21.165 1.00 93.94 117 SER A CA 1
ATOM 922 C C . SER A 1 117 ? 2.472 -2.289 -21.063 1.00 93.94 117 SER A C 1
ATOM 924 O O . SER A 1 117 ? 1.746 -3.175 -20.616 1.00 93.94 117 SER A O 1
ATOM 926 N N . HIS A 1 118 ? 3.733 -2.514 -21.441 1.00 95.19 118 HIS A N 1
ATOM 927 C CA . HIS A 1 118 ? 4.363 -3.827 -21.343 1.00 95.19 118 HIS A CA 1
ATOM 928 C C . HIS A 1 118 ? 4.680 -4.165 -19.890 1.00 95.19 118 HIS A C 1
ATOM 930 O O . HIS A 1 118 ? 4.274 -5.220 -19.409 1.00 95.19 118 HIS A O 1
ATOM 936 N N . PHE A 1 119 ? 5.313 -3.241 -19.160 1.00 95.81 119 PHE A N 1
ATOM 937 C CA . PHE A 1 119 ? 5.647 -3.481 -17.758 1.00 95.81 119 PHE A CA 1
ATOM 938 C C . PHE A 1 119 ? 4.390 -3.694 -16.899 1.00 95.81 119 PHE A C 1
ATOM 940 O O . PHE A 1 119 ? 4.356 -4.573 -16.042 1.00 95.81 119 PHE A O 1
ATOM 947 N N . LYS A 1 120 ? 3.307 -2.965 -17.191 1.00 96.81 120 LYS A N 1
ATOM 948 C CA . LYS A 1 120 ? 1.992 -3.197 -16.585 1.00 96.81 120 LYS A CA 1
ATOM 949 C C . LYS A 1 120 ? 1.443 -4.599 -16.872 1.00 96.81 120 LYS A C 1
ATOM 951 O O . LYS A 1 120 ? 0.835 -5.174 -15.976 1.00 96.81 120 LYS A O 1
ATOM 956 N N . SER A 1 121 ? 1.633 -5.140 -18.079 1.00 97.31 121 SER A N 1
ATOM 957 C CA . SER A 1 121 ? 1.230 -6.520 -18.398 1.00 97.31 121 SER A CA 1
ATOM 958 C C . SER A 1 121 ? 1.974 -7.516 -17.517 1.00 97.31 121 SER A C 1
ATOM 960 O O . SER A 1 121 ? 1.322 -8.286 -16.827 1.00 97.31 121 SER A O 1
ATOM 962 N N . LEU A 1 122 ? 3.306 -7.410 -17.439 1.00 97.62 122 LEU A N 1
ATOM 963 C CA . LEU A 1 122 ? 4.137 -8.294 -16.612 1.00 97.62 122 LEU A CA 1
ATOM 964 C C . LEU A 1 122 ? 3.723 -8.268 -15.134 1.00 97.62 122 LEU A C 1
ATOM 966 O O . LEU A 1 122 ? 3.659 -9.304 -14.480 1.00 97.62 122 LEU A O 1
ATOM 970 N N . LEU A 1 123 ? 3.401 -7.081 -14.606 1.00 97.94 123 LEU A N 1
ATOM 971 C CA . LEU A 1 123 ? 2.889 -6.931 -13.242 1.00 97.94 123 LEU A CA 1
ATOM 972 C C . LEU A 1 123 ? 1.544 -7.637 -13.043 1.00 97.94 123 LEU A C 1
ATOM 974 O O . LEU A 1 123 ? 1.332 -8.231 -11.992 1.00 97.94 123 LEU A O 1
ATOM 978 N N . ASN A 1 124 ? 0.639 -7.568 -14.020 1.00 97.44 124 ASN A N 1
ATOM 979 C CA . ASN A 1 124 ? -0.650 -8.251 -13.936 1.00 97.44 124 ASN A CA 1
ATOM 980 C C . ASN A 1 124 ? -0.494 -9.769 -14.060 1.00 97.44 124 ASN A C 1
ATOM 982 O O . ASN A 1 124 ? -1.138 -10.490 -13.304 1.00 97.44 124 ASN A O 1
ATOM 986 N N . ASP A 1 125 ? 0.364 -10.237 -14.967 1.00 97.25 125 ASP A N 1
ATOM 987 C CA . ASP A 1 125 ? 0.650 -11.661 -15.154 1.00 97.25 125 ASP A CA 1
ATOM 988 C C . ASP A 1 125 ? 1.231 -12.247 -13.857 1.00 97.25 125 ASP A C 1
ATOM 990 O O . ASP A 1 125 ? 0.702 -13.221 -13.326 1.00 97.25 125 ASP A O 1
ATOM 994 N N . PHE A 1 126 ? 2.181 -11.536 -13.238 1.00 97.38 126 PHE A N 1
ATOM 995 C CA . PHE A 1 126 ? 2.736 -11.893 -11.931 1.00 97.38 126 PHE A CA 1
ATOM 996 C C . PHE A 1 126 ? 1.690 -12.002 -10.811 1.00 97.38 126 PHE A C 1
ATOM 998 O O . PHE A 1 126 ? 1.802 -12.865 -9.946 1.00 97.38 126 PHE A O 1
ATOM 1005 N N . LEU A 1 127 ? 0.659 -11.151 -10.793 1.00 96.38 127 LEU A N 1
ATOM 1006 C CA . LEU A 1 127 ? -0.414 -11.265 -9.795 1.00 96.38 127 LEU A CA 1
ATOM 1007 C C . LEU A 1 127 ? -1.305 -12.498 -10.013 1.00 96.38 127 LEU A C 1
ATOM 1009 O O . LEU A 1 127 ? -2.030 -12.896 -9.102 1.00 96.38 127 LEU A O 1
ATOM 1013 N N . VAL A 1 128 ? -1.283 -13.092 -11.208 1.00 95.62 128 VAL A N 1
ATOM 1014 C CA . VAL A 1 128 ? -2.053 -14.295 -11.538 1.00 95.62 128 VAL A CA 1
ATOM 1015 C C . VAL A 1 128 ? -1.244 -15.552 -11.229 1.00 95.62 128 VAL A C 1
ATOM 1017 O O . VAL A 1 128 ? -1.727 -16.427 -10.509 1.00 95.62 128 VAL A O 1
ATOM 1020 N N . ASP A 1 129 ? -0.025 -15.655 -11.753 1.00 96.31 129 ASP A N 1
ATOM 1021 C CA . ASP A 1 129 ? 0.785 -16.877 -11.673 1.00 96.31 129 ASP A CA 1
ATOM 1022 C C . ASP A 1 129 ? 1.836 -16.878 -10.560 1.00 96.31 129 ASP A C 1
ATOM 1024 O O . ASP A 1 129 ? 2.307 -17.951 -10.180 1.00 96.31 129 ASP A O 1
ATOM 1028 N N . HIS A 1 130 ? 2.132 -15.715 -9.976 1.00 95.50 130 HIS A N 1
ATOM 1029 C CA . HIS A 1 130 ? 3.180 -15.518 -8.976 1.00 95.50 130 HIS A CA 1
ATOM 1030 C C . HIS A 1 130 ? 4.590 -15.879 -9.475 1.00 95.50 130 HIS A C 1
ATOM 1032 O O . HIS A 1 130 ? 5.478 -16.149 -8.658 1.00 95.50 130 HIS A O 1
ATOM 1038 N N . ASP A 1 131 ? 4.816 -15.854 -10.792 1.00 94.44 131 ASP A N 1
ATOM 1039 C CA . ASP A 1 131 ? 6.116 -16.131 -11.393 1.00 94.44 131 ASP A CA 1
ATOM 1040 C C . ASP A 1 131 ? 7.037 -14.905 -11.305 1.00 94.44 131 ASP A C 1
ATOM 1042 O O . ASP A 1 131 ? 6.850 -13.878 -11.964 1.00 94.44 131 ASP A O 1
ATOM 1046 N N . ILE A 1 132 ? 8.052 -15.002 -10.443 1.00 92.62 132 ILE A N 1
ATOM 1047 C CA . ILE A 1 132 ? 9.013 -13.919 -10.228 1.00 92.62 132 ILE A CA 1
ATOM 1048 C C . ILE A 1 132 ? 9.959 -13.736 -11.419 1.00 92.62 132 ILE A C 1
ATOM 1050 O O . ILE A 1 132 ? 10.529 -12.650 -11.569 1.00 92.62 132 ILE A O 1
ATOM 1054 N N . ASP A 1 133 ? 10.096 -14.751 -12.275 1.00 93.12 133 ASP A N 1
ATOM 1055 C CA . ASP A 1 133 ? 11.019 -14.750 -13.411 1.00 93.12 133 ASP A CA 1
ATOM 1056 C C . ASP A 1 133 ? 10.554 -13.772 -14.507 1.00 93.12 133 ASP A C 1
ATOM 1058 O O . ASP A 1 133 ? 11.356 -13.317 -15.324 1.00 93.12 133 ASP A O 1
ATOM 1062 N N . HIS A 1 134 ? 9.293 -13.313 -14.463 1.00 90.06 134 HIS A N 1
ATOM 1063 C CA . HIS A 1 134 ? 8.796 -12.182 -15.260 1.00 90.06 134 HIS A CA 1
ATOM 1064 C C . HIS A 1 134 ? 9.619 -10.900 -15.098 1.00 90.06 134 HIS A C 1
ATOM 1066 O O . HIS A 1 134 ? 9.594 -10.029 -15.971 1.00 90.06 134 HIS A O 1
ATOM 1072 N N . PHE A 1 135 ? 10.338 -10.767 -13.981 1.00 94.06 135 PHE A N 1
ATOM 1073 C CA . PHE A 1 135 ? 11.165 -9.604 -13.682 1.00 94.06 135 PHE A CA 1
ATOM 1074 C C . PHE A 1 135 ? 12.661 -9.862 -13.834 1.00 94.06 135 PHE A C 1
ATOM 1076 O O . PHE A 1 135 ? 13.469 -9.091 -13.301 1.00 94.06 135 PHE A O 1
ATOM 1083 N N . ASP A 1 136 ? 13.033 -10.916 -14.554 1.00 92.25 136 ASP A N 1
ATOM 1084 C CA . ASP A 1 136 ? 14.412 -11.152 -14.941 1.00 92.25 136 ASP A CA 1
ATOM 1085 C C . ASP A 1 136 ? 14.841 -10.209 -16.066 1.00 92.25 136 ASP A C 1
ATOM 1087 O O . ASP A 1 136 ? 14.135 -9.980 -17.048 1.00 92.25 136 ASP A O 1
ATOM 1091 N N . TYR A 1 137 ? 16.046 -9.662 -15.935 1.00 86.06 137 TYR A N 1
ATOM 1092 C CA . TYR A 1 137 ? 16.655 -8.816 -16.949 1.00 86.06 137 TYR A CA 1
ATOM 1093 C C . TYR A 1 137 ? 18.161 -9.034 -17.033 1.00 86.06 137 TYR A C 1
ATOM 1095 O O . TYR A 1 137 ? 18.837 -9.446 -16.086 1.00 86.06 137 TYR A O 1
ATOM 1103 N N . LEU A 1 138 ? 18.713 -8.717 -18.202 1.00 80.50 138 LEU A N 1
ATOM 1104 C CA . LEU A 1 138 ? 20.153 -8.688 -18.396 1.00 80.50 138 LEU A CA 1
ATOM 1105 C C . LEU A 1 138 ? 20.678 -7.320 -17.991 1.00 80.50 138 LEU A C 1
ATOM 1107 O O . LEU A 1 138 ? 20.463 -6.318 -18.676 1.00 80.50 138 LEU A O 1
ATOM 1111 N N . LYS A 1 139 ? 21.432 -7.288 -16.895 1.00 72.50 139 LYS A N 1
ATOM 1112 C CA . LYS A 1 139 ? 22.205 -6.112 -16.528 1.00 72.50 139 LYS A CA 1
ATOM 1113 C C . LYS A 1 139 ? 23.406 -6.042 -17.469 1.00 72.50 139 LYS A C 1
ATOM 1115 O O . LYS A 1 139 ? 24.435 -6.681 -17.247 1.00 72.50 139 LYS A O 1
ATOM 1120 N N . ALA A 1 140 ? 23.270 -5.299 -18.569 1.00 61.62 140 ALA A N 1
ATOM 1121 C CA . ALA A 1 140 ? 24.444 -4.823 -19.292 1.00 61.62 140 ALA A CA 1
ATOM 1122 C C . ALA A 1 140 ? 25.263 -4.007 -18.288 1.00 61.62 140 ALA A C 1
ATOM 1124 O O . ALA A 1 140 ? 24.674 -3.216 -17.565 1.00 61.62 140 ALA A O 1
ATOM 1125 N N . ASN A 1 141 ? 26.574 -4.220 -18.176 1.00 53.53 141 ASN A N 1
ATOM 1126 C CA . ASN A 1 141 ? 27.408 -3.504 -17.207 1.00 53.53 141 ASN A CA 1
ATOM 1127 C C . ASN A 1 141 ? 27.307 -1.983 -17.440 1.00 53.53 141 ASN A C 1
ATOM 1129 O O . ASN A 1 141 ? 28.001 -1.419 -18.288 1.00 53.53 141 ASN A O 1
ATOM 1133 N N . ILE A 1 142 ? 26.379 -1.324 -16.736 1.00 50.31 142 ILE A N 1
ATOM 1134 C CA . ILE A 1 142 ? 26.037 0.082 -16.937 1.00 50.31 142 ILE A CA 1
ATOM 1135 C C . ILE A 1 142 ? 27.188 0.919 -16.376 1.00 50.31 142 ILE A C 1
ATOM 1137 O O . ILE A 1 142 ? 27.280 1.144 -15.176 1.00 50.31 142 ILE A O 1
ATOM 1141 N N . LYS A 1 143 ? 28.065 1.367 -17.283 1.00 46.47 143 LYS A N 1
ATOM 1142 C CA . LYS A 1 143 ? 28.971 2.536 -17.225 1.00 46.47 143 LYS A CA 1
ATOM 1143 C C . LYS A 1 143 ? 29.972 2.683 -16.071 1.00 46.47 143 LYS A C 1
ATOM 1145 O O . LYS A 1 143 ? 30.878 3.504 -16.199 1.00 46.47 143 LYS A O 1
ATOM 1150 N N . PHE A 1 144 ? 29.904 1.893 -15.010 1.00 47.91 144 PHE A N 1
ATOM 1151 C CA . PHE A 1 144 ? 30.850 1.940 -13.903 1.00 47.91 144 PHE A CA 1
ATOM 1152 C C . PHE A 1 144 ? 31.477 0.551 -13.729 1.00 47.91 144 PHE A C 1
ATOM 1154 O O . PHE A 1 144 ? 30.802 -0.389 -13.336 1.00 47.91 144 PHE A O 1
ATOM 1161 N N . TYR A 1 145 ? 32.783 0.463 -13.999 1.00 43.09 145 TYR A N 1
ATOM 1162 C CA . TYR A 1 145 ? 33.706 -0.658 -13.744 1.00 43.09 145 TYR A CA 1
ATOM 1163 C C . TYR A 1 145 ? 33.982 -1.674 -14.876 1.00 43.09 145 TYR A C 1
ATOM 1165 O O . TYR A 1 145 ? 33.238 -2.612 -15.118 1.00 43.09 145 TYR A O 1
ATOM 1173 N N . ARG A 1 146 ? 35.197 -1.497 -15.429 1.00 42.75 146 ARG A N 1
ATOM 1174 C CA . ARG A 1 146 ? 36.121 -2.442 -16.094 1.00 42.75 146 ARG A CA 1
ATOM 1175 C C . ARG A 1 146 ? 35.614 -3.202 -17.327 1.00 42.75 146 ARG A C 1
ATOM 1177 O O . ARG A 1 146 ? 34.807 -4.120 -17.240 1.00 42.75 146 ARG A O 1
ATOM 1184 N N . ASP A 1 147 ? 36.241 -2.867 -18.456 1.00 47.22 147 ASP A N 1
ATOM 1185 C CA . ASP A 1 147 ? 36.210 -3.603 -19.720 1.00 47.22 147 ASP A CA 1
ATOM 1186 C C . ASP A 1 147 ? 36.222 -5.129 -19.533 1.00 47.22 147 ASP A C 1
ATOM 1188 O O . ASP A 1 147 ? 37.071 -5.682 -18.830 1.00 47.22 147 ASP A O 1
ATOM 1192 N N . GLY A 1 148 ? 35.298 -5.809 -20.221 1.00 55.50 148 GLY A N 1
ATOM 1193 C CA . GLY A 1 148 ? 35.363 -7.253 -20.473 1.00 55.50 148 GLY A CA 1
ATOM 1194 C C . GLY A 1 148 ? 34.397 -8.152 -19.695 1.00 55.50 148 GLY A C 1
ATOM 1195 O O . GLY A 1 148 ? 34.416 -9.363 -19.920 1.00 55.50 148 GLY A O 1
ATOM 1196 N N . GLN A 1 149 ? 33.537 -7.629 -18.813 1.00 55.47 149 GLN A N 1
ATOM 1197 C CA . GLN A 1 149 ? 32.563 -8.474 -18.109 1.00 55.47 149 GLN A CA 1
ATOM 1198 C C . GLN A 1 149 ? 31.287 -8.719 -18.928 1.00 55.47 149 GLN A C 1
ATOM 1200 O O . GLN A 1 149 ? 30.689 -7.794 -19.485 1.00 55.47 149 GLN A O 1
ATOM 1205 N N . ARG A 1 150 ? 30.871 -9.992 -18.989 1.00 61.38 150 ARG A N 1
ATOM 1206 C CA . ARG A 1 150 ? 29.612 -10.424 -19.615 1.00 61.38 150 ARG A CA 1
ATOM 1207 C C . ARG A 1 150 ? 28.414 -9.850 -18.840 1.00 61.38 150 ARG A C 1
ATOM 1209 O O . ARG A 1 150 ? 28.540 -9.660 -17.630 1.00 61.38 150 ARG A O 1
ATOM 1216 N N . PRO A 1 151 ? 27.271 -9.598 -19.503 1.00 67.81 151 PRO A N 1
ATOM 1217 C CA . PRO A 1 151 ? 26.035 -9.240 -18.814 1.00 67.81 151 PRO A CA 1
ATOM 1218 C C . PRO A 1 151 ? 25.694 -10.286 -17.750 1.00 67.81 151 PRO A C 1
ATOM 1220 O O . PRO A 1 151 ? 25.813 -11.486 -18.007 1.00 67.81 151 PRO A O 1
ATOM 1223 N N . THR A 1 152 ? 25.273 -9.838 -16.572 1.00 77.00 152 THR A N 1
ATOM 1224 C CA . THR A 1 152 ? 24.783 -10.720 -15.505 1.00 77.00 152 THR A CA 1
ATOM 1225 C C . THR A 1 152 ? 23.259 -10.723 -15.514 1.00 77.00 152 THR A C 1
ATOM 1227 O O . THR A 1 152 ? 22.647 -9.656 -15.591 1.00 77.00 152 THR A O 1
ATOM 1230 N N . GLN A 1 153 ? 22.649 -11.906 -15.425 1.00 83.25 153 GLN A N 1
ATOM 1231 C CA . GLN A 1 153 ? 21.212 -12.034 -15.173 1.00 83.25 153 GLN A CA 1
ATOM 1232 C C . GLN A 1 153 ? 20.905 -11.505 -13.770 1.00 83.25 153 GLN A C 1
ATOM 1234 O O . GLN A 1 153 ? 21.640 -11.788 -12.822 1.00 83.25 153 GLN A O 1
ATOM 1239 N N . SER A 1 154 ? 19.853 -10.704 -13.663 1.00 89.12 154 SER A N 1
ATOM 1240 C CA . SER A 1 154 ? 19.368 -10.137 -12.410 1.00 89.12 154 SER A CA 1
ATOM 1241 C C . SER A 1 154 ? 17.845 -10.115 -12.398 1.00 89.12 154 SER A C 1
ATOM 1243 O O . SER A 1 154 ? 17.227 -10.335 -13.434 1.00 89.12 154 SER A O 1
ATOM 1245 N N . ASN A 1 155 ? 17.256 -9.823 -11.239 1.00 93.06 155 ASN A N 1
ATOM 1246 C CA . ASN A 1 155 ? 15.813 -9.745 -11.050 1.00 93.06 155 ASN A CA 1
ATOM 1247 C C . ASN A 1 155 ? 15.431 -8.478 -10.273 1.00 93.06 155 ASN A C 1
ATOM 1249 O O . ASN A 1 155 ? 16.044 -8.176 -9.243 1.00 93.06 155 ASN A O 1
ATOM 1253 N N . LEU A 1 156 ? 14.391 -7.769 -10.731 1.00 94.44 156 LEU A N 1
ATOM 1254 C CA . LEU A 1 156 ? 13.951 -6.476 -10.175 1.00 94.44 156 LEU A CA 1
ATOM 1255 C C . LEU A 1 156 ? 13.685 -6.529 -8.663 1.00 94.44 156 LEU A C 1
ATOM 1257 O O . LEU A 1 156 ? 13.981 -5.585 -7.931 1.00 94.44 156 LEU A O 1
ATOM 1261 N N . PHE A 1 157 ? 13.125 -7.637 -8.175 1.00 92.94 157 PHE A N 1
ATOM 1262 C CA . PHE A 1 157 ? 12.784 -7.809 -6.765 1.00 92.94 157 PHE A CA 1
ATOM 1263 C C . PHE A 1 157 ? 13.881 -8.510 -5.960 1.00 92.94 157 PHE A C 1
ATOM 1265 O O . PHE A 1 157 ? 13.861 -8.437 -4.728 1.00 92.94 157 PHE A O 1
ATOM 1272 N N . ALA A 1 158 ? 14.833 -9.189 -6.600 1.00 88.94 158 ALA A N 1
ATOM 1273 C CA . ALA A 1 158 ? 15.939 -9.833 -5.894 1.00 88.94 158 ALA A CA 1
ATOM 1274 C C . ALA A 1 158 ? 17.117 -8.878 -5.652 1.00 88.94 158 ALA A C 1
ATOM 1276 O O . ALA A 1 158 ? 17.818 -9.023 -4.645 1.00 88.94 158 ALA A O 1
ATOM 1277 N N . GLU A 1 159 ? 17.321 -7.912 -6.551 1.00 85.75 159 GLU A N 1
ATOM 1278 C CA . GLU A 1 159 ? 18.477 -7.019 -6.551 1.00 85.75 159 GLU A CA 1
ATOM 1279 C C . GLU A 1 159 ? 18.415 -5.932 -5.456 1.00 85.75 159 GLU A C 1
ATOM 1281 O O . GLU A 1 159 ? 17.356 -5.504 -4.982 1.00 85.75 159 GLU A O 1
ATOM 1286 N N . GLY A 1 160 ? 19.598 -5.492 -5.018 1.00 85.69 160 GLY A N 1
ATOM 1287 C CA . GLY A 1 160 ? 19.769 -4.331 -4.152 1.00 85.69 160 GLY A CA 1
ATOM 1288 C C . GLY A 1 160 ? 20.227 -3.111 -4.950 1.00 85.69 160 GLY A C 1
ATOM 1289 O O . GLY A 1 160 ? 21.137 -3.211 -5.766 1.00 85.69 160 GLY A O 1
ATOM 1290 N N . TYR A 1 161 ? 19.650 -1.948 -4.650 1.00 87.25 161 TYR A N 1
ATOM 1291 C CA . TYR A 1 161 ? 19.887 -0.699 -5.384 1.00 87.25 161 TYR A CA 1
ATOM 1292 C C . TYR A 1 161 ? 20.620 0.346 -4.521 1.00 87.25 161 TYR A C 1
ATOM 1294 O O . TYR A 1 161 ? 20.221 0.599 -3.374 1.00 87.25 161 TYR A O 1
ATOM 1302 N N . GLY A 1 162 ? 21.655 0.973 -5.090 1.00 84.62 162 GLY A N 1
ATOM 1303 C CA . GLY A 1 162 ? 22.517 2.011 -4.509 1.00 84.62 162 GLY A CA 1
ATOM 1304 C C . GLY A 1 162 ? 23.821 1.486 -3.891 1.00 84.62 162 GLY A C 1
ATOM 1305 O O . GLY A 1 162 ? 23.952 0.309 -3.592 1.00 84.62 162 GLY A O 1
ATOM 1306 N N . THR A 1 163 ? 24.797 2.358 -3.617 1.00 68.56 163 THR A N 1
ATOM 1307 C CA . THR A 1 163 ? 26.187 1.960 -3.263 1.00 68.56 163 THR A CA 1
ATOM 1308 C C . THR A 1 163 ? 26.367 1.139 -1.981 1.00 68.56 163 THR A C 1
ATOM 1310 O O . THR A 1 163 ? 27.378 0.448 -1.834 1.00 68.56 163 THR A O 1
ATOM 1313 N N . GLU A 1 164 ? 25.412 1.165 -1.050 1.00 60.97 164 GLU A N 1
ATOM 1314 C CA . GLU A 1 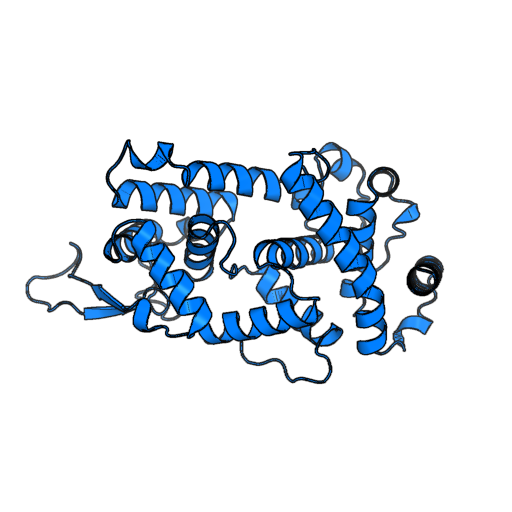164 ? 25.429 0.277 0.121 1.00 60.97 164 GLU A CA 1
ATOM 1315 C C . GLU A 1 164 ? 24.970 -1.157 -0.195 1.00 60.97 164 GLU A C 1
ATOM 1317 O O . GLU A 1 164 ? 25.257 -2.064 0.589 1.00 60.97 164 GLU A O 1
ATOM 1322 N N . SER A 1 165 ? 24.302 -1.396 -1.331 1.00 54.06 165 SER A N 1
ATOM 1323 C CA . SER A 1 165 ? 23.821 -2.728 -1.728 1.00 54.06 165 SER A CA 1
ATOM 1324 C C . SER A 1 165 ? 24.969 -3.719 -1.942 1.00 54.06 165 SER A C 1
ATOM 1326 O O . SER A 1 165 ? 24.836 -4.898 -1.626 1.00 54.06 165 SER A O 1
ATOM 1328 N N . HIS A 1 166 ? 26.140 -3.229 -2.367 1.00 50.03 166 HIS A N 1
ATOM 1329 C CA . HIS A 1 166 ? 27.354 -4.032 -2.528 1.00 50.03 166 HIS A CA 1
ATOM 1330 C C . HIS A 1 166 ? 28.031 -4.412 -1.202 1.00 50.03 166 HIS A C 1
ATOM 1332 O O . HIS A 1 166 ? 28.888 -5.294 -1.190 1.00 50.03 166 HIS A O 1
ATOM 1338 N N . ARG A 1 167 ? 27.687 -3.747 -0.089 1.00 47.09 167 ARG A N 1
ATOM 1339 C CA . ARG A 1 167 ? 28.292 -3.989 1.236 1.00 47.09 167 ARG A CA 1
ATOM 1340 C C . ARG A 1 167 ? 27.322 -4.593 2.253 1.00 47.09 167 ARG A C 1
ATOM 1342 O O . ARG A 1 167 ? 27.779 -5.164 3.237 1.00 47.09 167 ARG A O 1
ATOM 1349 N N . ALA A 1 168 ? 26.014 -4.515 2.014 1.00 49.19 168 ALA A N 1
ATOM 1350 C CA . ALA A 1 168 ? 24.989 -5.161 2.825 1.00 49.19 168 ALA A CA 1
ATOM 1351 C C . ALA A 1 168 ? 23.967 -5.859 1.915 1.00 49.19 168 ALA A C 1
ATOM 1353 O O . ALA A 1 168 ? 23.122 -5.210 1.300 1.00 49.19 168 ALA A O 1
ATOM 1354 N N . SER A 1 169 ? 24.015 -7.192 1.879 1.00 49.53 169 SER A N 1
ATOM 1355 C CA . SER A 1 169 ? 23.270 -8.094 0.982 1.00 49.53 169 SER A CA 1
ATOM 1356 C C . SER A 1 169 ? 21.733 -8.021 1.040 1.00 49.53 169 SER A C 1
ATOM 1358 O O . SER A 1 169 ? 21.068 -8.802 0.369 1.00 49.53 169 SER A O 1
ATOM 1360 N N . ASN A 1 170 ? 21.138 -7.132 1.843 1.00 54.75 170 ASN A N 1
ATOM 1361 C CA . ASN A 1 170 ? 19.735 -7.252 2.259 1.00 54.75 170 ASN A CA 1
ATOM 1362 C C . ASN A 1 170 ? 18.864 -6.015 1.990 1.00 54.75 170 ASN A C 1
ATOM 1364 O O . ASN A 1 170 ? 17.680 -6.024 2.323 1.00 54.75 170 ASN A O 1
ATOM 1368 N N . LYS A 1 171 ? 19.391 -4.935 1.401 1.00 68.50 171 LYS A N 1
ATOM 1369 C CA . LYS A 1 171 ? 18.597 -3.712 1.181 1.00 68.50 171 LYS A CA 1
ATOM 1370 C C . LYS A 1 171 ? 17.882 -3.740 -0.177 1.00 68.50 171 LYS A C 1
ATOM 1372 O O . LYS A 1 171 ? 18.190 -2.955 -1.070 1.00 68.50 171 LYS A O 1
ATOM 1377 N N . ARG A 1 172 ? 16.889 -4.622 -0.318 1.00 86.81 172 ARG A N 1
ATOM 1378 C CA . ARG A 1 172 ? 15.958 -4.630 -1.466 1.00 86.81 172 ARG A CA 1
ATOM 1379 C C . ARG A 1 172 ? 15.129 -3.336 -1.500 1.00 86.81 172 ARG A C 1
ATOM 1381 O O . ARG A 1 172 ? 14.987 -2.656 -0.478 1.00 86.81 172 ARG A O 1
ATOM 1388 N N . ALA A 1 173 ? 14.610 -2.971 -2.672 1.00 92.25 173 ALA A N 1
ATOM 1389 C CA . ALA A 1 173 ? 13.792 -1.766 -2.874 1.00 92.25 173 ALA A CA 1
ATOM 1390 C C . ALA A 1 173 ? 12.286 -2.073 -3.004 1.00 92.25 173 ALA A C 1
ATOM 1392 O O . ALA A 1 173 ? 11.553 -1.297 -3.613 1.00 92.25 173 ALA A O 1
ATOM 1393 N N . TRP A 1 174 ? 11.812 -3.184 -2.419 1.00 94.44 174 TRP A N 1
ATOM 1394 C CA . TRP A 1 174 ? 10.425 -3.658 -2.548 1.00 94.44 174 TRP A CA 1
ATOM 1395 C C . TRP A 1 174 ? 9.380 -2.577 -2.306 1.00 94.44 174 TRP A C 1
ATOM 1397 O O . TRP A 1 174 ? 8.437 -2.474 -3.080 1.00 94.44 174 TRP A O 1
ATOM 1407 N N . SER A 1 175 ? 9.558 -1.729 -1.290 1.00 94.88 175 SER A N 1
ATOM 1408 C CA . SER A 1 175 ? 8.587 -0.665 -1.018 1.00 94.88 175 SER A CA 1
ATOM 1409 C C . SER A 1 175 ? 8.440 0.311 -2.181 1.00 94.88 175 SER A C 1
ATOM 1411 O O . SER A 1 175 ? 7.325 0.604 -2.598 1.00 94.88 175 SER A O 1
ATOM 1413 N N . LEU A 1 176 ? 9.552 0.777 -2.754 1.00 96.31 176 LEU A N 1
ATOM 1414 C CA . LEU A 1 176 ? 9.502 1.712 -3.873 1.00 96.31 176 LEU A CA 1
ATOM 1415 C C . LEU A 1 176 ? 9.014 1.029 -5.161 1.00 96.31 176 LEU A C 1
ATOM 1417 O O . LEU A 1 176 ? 8.194 1.603 -5.873 1.00 96.31 176 LEU A O 1
ATOM 1421 N N . ILE A 1 177 ? 9.456 -0.208 -5.422 1.00 97.56 177 ILE A N 1
ATOM 1422 C CA . ILE A 1 177 ? 9.030 -0.993 -6.594 1.00 97.56 177 ILE A CA 1
ATOM 1423 C C . ILE A 1 177 ? 7.519 -1.245 -6.556 1.00 97.56 177 ILE A C 1
ATOM 1425 O O . ILE A 1 177 ? 6.818 -0.955 -7.521 1.00 97.56 177 ILE A O 1
ATOM 1429 N N . THR A 1 178 ? 6.999 -1.739 -5.432 1.00 97.81 178 THR A N 1
ATOM 1430 C CA . THR A 1 178 ? 5.566 -2.039 -5.285 1.00 97.81 178 THR A CA 1
ATOM 1431 C C . THR A 1 178 ? 4.698 -0.784 -5.313 1.00 97.81 178 THR A C 1
ATOM 1433 O O . THR A 1 178 ? 3.615 -0.821 -5.886 1.00 97.81 178 THR A O 1
ATOM 1436 N N . LYS A 1 179 ? 5.175 0.358 -4.797 1.00 97.69 179 LYS A N 1
ATOM 1437 C CA . LYS A 1 179 ? 4.482 1.651 -4.950 1.00 97.69 179 LYS A CA 1
ATOM 1438 C C . LYS A 1 179 ? 4.453 2.101 -6.407 1.00 97.69 179 LYS A C 1
ATOM 1440 O O . LYS A 1 179 ? 3.405 2.517 -6.890 1.00 97.69 179 LYS A O 1
ATOM 1445 N N . TYR A 1 180 ? 5.563 1.974 -7.133 1.00 98.00 180 TYR A N 1
ATOM 1446 C CA . TYR A 1 180 ? 5.587 2.259 -8.569 1.00 98.00 180 TYR A CA 1
ATOM 1447 C C . TYR A 1 180 ? 4.588 1.371 -9.328 1.00 98.00 180 TYR A C 1
ATOM 1449 O O . TYR A 1 180 ? 3.771 1.885 -10.092 1.00 98.00 180 TYR A O 1
ATOM 1457 N N . ALA A 1 181 ? 4.597 0.062 -9.058 1.00 98.31 181 ALA A N 1
ATOM 1458 C CA . ALA A 1 181 ? 3.655 -0.898 -9.628 1.00 98.31 181 ALA A CA 1
ATOM 1459 C C . ALA A 1 181 ? 2.195 -0.560 -9.284 1.00 98.31 181 ALA A C 1
ATOM 1461 O O . ALA A 1 181 ? 1.335 -0.597 -10.162 1.00 98.31 181 ALA A O 1
ATOM 1462 N N . TYR A 1 182 ? 1.914 -0.166 -8.040 1.00 98.19 182 TYR A N 1
ATOM 1463 C CA . TYR A 1 182 ? 0.592 0.271 -7.592 1.00 98.19 182 TYR A CA 1
ATOM 1464 C C . TYR A 1 182 ? 0.080 1.449 -8.425 1.00 98.19 182 TYR A C 1
ATOM 1466 O O . TYR A 1 182 ? -1.028 1.381 -8.944 1.00 98.19 182 TYR A O 1
ATOM 1474 N N . PHE A 1 183 ? 0.876 2.497 -8.652 1.00 97.44 183 PHE A N 1
ATOM 1475 C CA . PHE A 1 183 ? 0.427 3.620 -9.485 1.00 97.44 183 PHE A CA 1
ATOM 1476 C C . PHE A 1 183 ? 0.322 3.257 -10.973 1.00 97.44 183 PHE A C 1
ATOM 1478 O O . PHE A 1 183 ? -0.675 3.603 -11.609 1.00 97.44 183 PHE A O 1
ATOM 1485 N N . LEU A 1 184 ? 1.286 2.508 -11.518 1.00 97.19 184 LEU A N 1
ATOM 1486 C CA . LEU A 1 184 ? 1.280 2.073 -12.921 1.00 97.19 184 LEU A CA 1
ATOM 1487 C C . LEU A 1 184 ? 0.057 1.197 -13.259 1.00 97.19 184 LEU A C 1
ATOM 1489 O O . LEU A 1 184 ? -0.557 1.319 -14.324 1.00 97.19 184 LEU A O 1
ATOM 1493 N N . THR A 1 185 ? -0.336 0.326 -12.331 1.00 97.31 185 THR A N 1
ATOM 1494 C CA . THR A 1 185 ? -1.485 -0.582 -12.476 1.00 97.31 185 THR A CA 1
ATOM 1495 C C . THR A 1 185 ? -2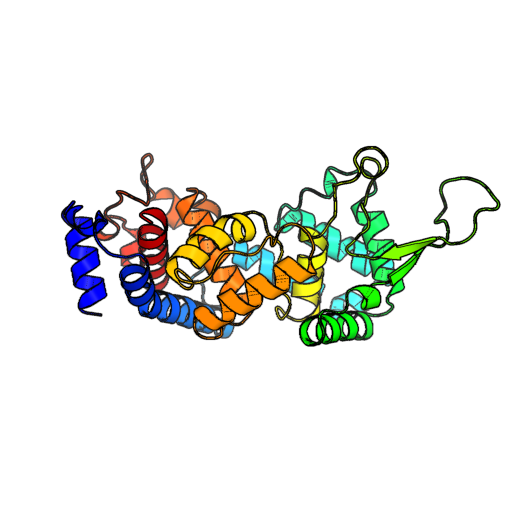.817 0.056 -12.080 1.00 97.31 185 THR A C 1
ATOM 1497 O O . THR A 1 185 ? -3.837 -0.627 -12.073 1.00 97.31 185 THR A O 1
ATOM 1500 N N . VAL A 1 186 ? -2.850 1.365 -11.803 1.00 95.75 186 VAL A N 1
ATOM 1501 C CA . VAL A 1 186 ? -4.059 2.074 -11.344 1.00 95.75 186 VAL A CA 1
ATOM 1502 C C . VAL A 1 186 ? -4.612 1.426 -10.071 1.00 95.75 186 VAL A C 1
ATOM 1504 O O . VAL A 1 186 ? -5.763 1.010 -9.988 1.00 95.75 186 VAL A O 1
ATOM 1507 N N . TYR A 1 187 ? -3.738 1.319 -9.078 1.00 96.56 187 TYR A N 1
ATOM 1508 C CA . TYR A 1 187 ? -4.009 0.828 -7.729 1.00 96.56 187 TYR A CA 1
ATOM 1509 C C . TYR A 1 187 ? -4.350 -0.666 -7.639 1.00 96.56 187 TYR A C 1
ATOM 1511 O O . TYR A 1 187 ? -4.925 -1.122 -6.651 1.00 96.56 187 TYR A O 1
ATOM 1519 N N . SER A 1 188 ? -3.975 -1.437 -8.663 1.00 97.25 188 SER A N 1
ATOM 1520 C CA . SER A 1 188 ? -4.276 -2.871 -8.770 1.00 97.25 188 SER A CA 1
ATOM 1521 C C . SER A 1 188 ? -3.106 -3.769 -8.359 1.00 97.25 188 SER A C 1
ATOM 1523 O O . SER A 1 188 ? -3.146 -4.963 -8.627 1.00 97.25 188 SER A O 1
ATOM 1525 N N . PHE A 1 189 ? -2.093 -3.228 -7.678 1.00 98.19 189 PHE A N 1
ATOM 1526 C CA . PHE A 1 189 ? -0.929 -3.975 -7.197 1.00 98.19 189 PHE A CA 1
ATOM 1527 C C . PHE A 1 189 ? -0.688 -3.697 -5.705 1.00 98.19 189 PHE A C 1
ATOM 1529 O O . PHE A 1 189 ? -0.746 -2.536 -5.312 1.00 98.19 189 PHE A O 1
ATOM 1536 N N . PRO A 1 190 ? -0.416 -4.692 -4.847 1.00 97.69 190 PRO A N 1
ATOM 1537 C CA . PRO A 1 190 ? -0.272 -4.469 -3.408 1.00 97.69 190 PRO A CA 1
ATOM 1538 C C . PRO A 1 190 ? 0.998 -3.684 -3.050 1.00 97.69 190 PRO A C 1
ATOM 1540 O O . PRO A 1 190 ? 2.056 -3.891 -3.643 1.00 97.69 190 PRO A O 1
ATOM 1543 N N . ILE A 1 191 ? 0.918 -2.819 -2.035 1.00 96.88 191 ILE A N 1
ATOM 1544 C CA . ILE A 1 191 ? 2.041 -1.988 -1.581 1.00 96.88 191 ILE A CA 1
ATOM 1545 C C . ILE A 1 191 ? 2.795 -2.646 -0.420 1.00 96.88 191 ILE A C 1
ATOM 1547 O O . ILE A 1 191 ? 2.282 -2.745 0.693 1.00 96.88 191 ILE A O 1
ATOM 1551 N N . TYR A 1 192 ? 4.081 -2.944 -0.619 1.00 96.31 192 TYR A N 1
ATOM 1552 C CA . TYR A 1 192 ? 4.989 -3.330 0.463 1.00 96.31 192 TYR A CA 1
ATOM 1553 C C . TYR A 1 192 ? 5.381 -2.092 1.297 1.00 96.31 192 TYR A C 1
ATOM 1555 O O . TYR A 1 192 ? 6.397 -1.437 1.051 1.00 96.31 192 TYR A O 1
ATOM 1563 N N . ASP A 1 193 ? 4.569 -1.726 2.285 1.00 93.62 193 ASP A N 1
ATOM 1564 C CA . ASP A 1 193 ? 4.824 -0.612 3.211 1.00 93.62 193 ASP A CA 1
ATOM 1565 C C . ASP A 1 193 ? 5.120 -1.108 4.630 1.00 93.62 193 ASP A C 1
ATOM 1567 O O . ASP A 1 193 ? 4.574 -2.121 5.056 1.00 93.62 193 ASP A O 1
ATOM 1571 N N . SER A 1 194 ? 5.959 -0.403 5.394 1.00 93.75 194 SER A N 1
ATOM 1572 C CA . SER A 1 194 ? 6.284 -0.821 6.765 1.00 93.75 194 SER A CA 1
ATOM 1573 C C . SER A 1 194 ? 5.053 -0.865 7.669 1.00 93.75 194 SER A C 1
ATOM 1575 O O . SER A 1 194 ? 4.919 -1.809 8.441 1.00 93.75 194 SER A O 1
ATOM 1577 N N . VAL A 1 195 ? 4.125 0.092 7.529 1.00 94.81 195 VAL A N 1
ATOM 1578 C CA . VAL A 1 195 ? 2.885 0.113 8.319 1.00 94.81 195 VAL A CA 1
ATOM 1579 C C . VAL A 1 195 ? 2.015 -1.089 7.958 1.00 94.81 195 VAL A C 1
ATOM 1581 O O . VAL A 1 195 ? 1.547 -1.803 8.838 1.00 94.81 195 VAL A O 1
ATOM 1584 N N . VAL A 1 196 ? 1.858 -1.379 6.663 1.00 95.81 196 VAL A N 1
ATOM 1585 C CA . VAL A 1 196 ? 1.117 -2.561 6.190 1.00 95.81 196 VAL A CA 1
ATOM 1586 C C . VAL A 1 196 ? 1.752 -3.850 6.722 1.00 95.81 196 VAL A C 1
ATOM 1588 O O . VAL A 1 196 ? 1.057 -4.723 7.239 1.00 95.81 196 VAL A O 1
ATOM 1591 N N . ILE A 1 197 ? 3.080 -3.952 6.661 1.00 96.38 197 ILE A N 1
ATOM 1592 C CA . ILE A 1 197 ? 3.852 -5.099 7.148 1.00 96.38 197 ILE A CA 1
ATOM 1593 C C . ILE A 1 197 ? 3.678 -5.323 8.655 1.00 96.38 197 ILE A C 1
ATOM 1595 O O . ILE A 1 197 ? 3.628 -6.477 9.087 1.00 96.38 197 ILE A O 1
ATOM 1599 N N . GLU A 1 198 ? 3.594 -4.254 9.446 1.00 96.06 198 GLU A N 1
ATOM 1600 C CA . GLU A 1 198 ? 3.310 -4.302 10.886 1.00 96.06 198 GLU A CA 1
ATOM 1601 C C . GLU A 1 198 ? 1.862 -4.714 11.175 1.00 96.06 198 GLU A C 1
ATOM 1603 O O . GLU A 1 198 ? 1.613 -5.455 12.126 1.00 96.06 198 GLU A O 1
ATOM 1608 N N . MET A 1 199 ? 0.917 -4.302 10.327 1.00 96.75 199 MET A N 1
ATOM 1609 C CA . MET A 1 199 ? -0.503 -4.605 10.504 1.00 96.75 199 MET A CA 1
ATOM 1610 C C . MET A 1 199 ? -0.898 -6.032 10.118 1.00 96.75 199 MET A C 1
ATOM 1612 O O . MET A 1 199 ? -1.850 -6.563 10.691 1.00 96.75 199 MET A O 1
ATOM 1616 N N . ILE A 1 200 ? -0.178 -6.678 9.191 1.00 97.12 200 ILE A N 1
ATOM 1617 C CA . ILE A 1 200 ? -0.447 -8.064 8.765 1.00 97.12 200 ILE A CA 1
ATOM 1618 C C . ILE A 1 200 ? -0.644 -9.028 9.947 1.00 97.12 200 ILE A C 1
ATOM 1620 O O . ILE A 1 200 ? -1.698 -9.655 9.987 1.00 97.12 200 ILE A O 1
ATOM 1624 N N . PRO A 1 201 ? 0.280 -9.177 10.918 1.00 96.44 201 PRO A N 1
ATOM 1625 C CA . PRO A 1 201 ? 0.115 -10.151 11.999 1.00 96.44 201 PRO A CA 1
ATOM 1626 C C . PRO A 1 201 ? -1.101 -9.872 12.888 1.00 96.44 201 PRO A C 1
ATOM 1628 O O . PRO A 1 201 ? -1.761 -10.815 13.324 1.00 96.44 201 PRO A O 1
ATOM 1631 N N . ILE A 1 202 ? -1.425 -8.598 13.124 1.00 94.50 202 ILE A N 1
ATOM 1632 C CA . ILE A 1 202 ? -2.571 -8.198 13.950 1.00 94.50 202 ILE A CA 1
ATOM 1633 C C . ILE A 1 202 ? -3.872 -8.574 13.234 1.00 94.50 202 ILE A C 1
ATOM 1635 O O . ILE A 1 202 ? -4.725 -9.266 13.788 1.00 94.50 202 ILE A O 1
ATOM 1639 N N . MET A 1 203 ? -3.992 -8.194 11.962 1.00 94.94 203 MET A N 1
ATOM 1640 C CA . MET A 1 203 ? -5.172 -8.501 11.153 1.00 94.94 203 MET A CA 1
ATOM 1641 C C . MET A 1 203 ? -5.298 -10.005 10.894 1.00 94.94 203 MET A C 1
ATOM 1643 O O . MET A 1 203 ? -6.388 -10.565 10.953 1.00 94.94 203 MET A O 1
ATOM 1647 N N . TRP A 1 204 ? -4.183 -10.702 10.690 1.00 95.56 204 TRP A N 1
ATOM 1648 C CA . TRP A 1 204 ? -4.170 -12.151 10.537 1.00 95.56 204 TRP A CA 1
ATOM 1649 C C . TRP A 1 204 ? -4.706 -12.860 11.784 1.00 95.56 204 TRP A C 1
ATOM 1651 O O . TRP A 1 204 ? -5.549 -13.746 11.672 1.00 95.56 204 TRP A O 1
ATOM 1661 N N . LYS A 1 205 ? -4.289 -12.430 12.983 1.00 92.19 205 LYS A N 1
ATOM 1662 C CA . LYS A 1 205 ? -4.807 -12.959 14.254 1.00 92.19 205 LYS A CA 1
ATOM 1663 C C . LYS A 1 205 ? -6.317 -12.738 14.402 1.00 92.19 205 LYS A C 1
ATOM 1665 O O . LYS A 1 205 ? -6.983 -13.589 14.981 1.00 92.19 205 LYS A O 1
ATOM 1670 N N . LEU A 1 206 ? -6.855 -11.635 13.882 1.00 90.31 206 LEU A N 1
ATOM 1671 C CA . LEU A 1 206 ? -8.280 -11.304 13.990 1.00 90.31 206 LEU A CA 1
ATOM 1672 C C . LEU A 1 206 ? -9.156 -12.060 12.990 1.00 90.31 206 LEU A C 1
ATOM 1674 O O . LEU A 1 206 ? -10.206 -12.583 13.355 1.00 90.31 206 LEU A O 1
ATOM 1678 N N . PHE A 1 207 ? -8.730 -12.134 11.731 1.00 92.25 207 PHE A N 1
ATOM 1679 C CA . PHE A 1 207 ? -9.583 -12.610 10.634 1.00 92.25 207 PHE A CA 1
ATOM 1680 C C . PHE A 1 207 ? -9.227 -14.016 10.146 1.00 92.25 207 PHE A C 1
ATOM 1682 O O . PHE A 1 207 ? -10.050 -14.687 9.529 1.00 92.25 207 PHE A O 1
ATOM 1689 N N . LEU A 1 208 ? -8.019 -14.490 10.450 1.00 92.56 208 LEU A N 1
ATOM 1690 C CA . LEU A 1 208 ? -7.480 -15.784 10.028 1.00 92.56 208 LEU A CA 1
ATOM 1691 C C . LEU A 1 208 ? -6.928 -16.568 11.231 1.00 92.56 208 LEU A C 1
ATOM 1693 O O . LEU A 1 208 ? -5.990 -17.346 11.089 1.00 92.56 208 LEU A O 1
ATOM 1697 N N . PHE A 1 209 ? -7.526 -16.379 12.416 1.00 86.12 209 PHE A N 1
ATOM 1698 C CA . PHE A 1 209 ? -7.068 -16.897 13.717 1.00 86.12 209 PHE A CA 1
ATOM 1699 C C . PHE A 1 209 ? -6.739 -18.403 13.747 1.00 86.12 209 PHE A C 1
ATOM 1701 O O . PHE A 1 209 ? -5.935 -18.841 14.565 1.00 86.12 209 PHE A O 1
ATOM 1708 N N . SER A 1 210 ? -7.357 -19.207 12.878 1.00 88.62 210 SER A N 1
ATOM 1709 C CA . SER A 1 210 ? -7.138 -20.656 12.783 1.00 88.62 210 SER A CA 1
ATOM 1710 C C . SER A 1 210 ? -6.030 -21.064 11.805 1.00 88.62 210 SER A C 1
ATOM 1712 O O . SER A 1 210 ? -5.780 -22.255 11.634 1.00 88.62 210 SER A O 1
ATOM 1714 N N . ILE A 1 211 ? -5.397 -20.110 11.120 1.00 93.00 211 ILE A N 1
ATOM 1715 C CA . ILE A 1 211 ? -4.383 -20.353 10.092 1.00 93.00 211 ILE A CA 1
ATOM 1716 C C . ILE A 1 211 ? -3.042 -19.800 10.591 1.00 93.00 211 ILE A C 1
ATOM 1718 O O . ILE A 1 211 ? -2.975 -18.629 10.958 1.00 93.00 211 ILE A O 1
ATOM 1722 N N . PRO A 1 212 ? -1.948 -20.580 10.590 1.00 95.31 212 PRO A N 1
ATOM 1723 C CA . PRO A 1 212 ? -0.622 -20.049 10.893 1.00 95.31 212 PRO A CA 1
ATOM 1724 C C . PRO A 1 212 ? -0.214 -18.966 9.888 1.00 95.31 212 PRO A C 1
ATOM 1726 O O . PRO A 1 212 ? -0.388 -19.149 8.683 1.00 95.31 212 PRO A O 1
ATOM 1729 N N . LEU A 1 213 ? 0.349 -17.857 10.375 1.00 96.25 213 LEU A N 1
ATOM 1730 C CA . LEU A 1 213 ? 0.877 -16.793 9.521 1.00 96.25 213 LEU A CA 1
ATOM 1731 C C . LEU A 1 213 ? 2.154 -17.282 8.808 1.00 96.25 213 LEU A C 1
ATOM 1733 O O . LEU A 1 213 ? 3.132 -17.599 9.491 1.00 96.25 213 LEU A O 1
ATOM 1737 N N . PRO A 1 214 ? 2.182 -17.342 7.462 1.00 95.25 214 PRO A N 1
ATOM 1738 C CA . PRO A 1 214 ? 3.388 -17.696 6.717 1.00 95.25 214 PRO A CA 1
ATOM 1739 C C . PRO A 1 214 ? 4.501 -16.653 6.887 1.00 95.25 214 PRO A C 1
ATOM 1741 O O . PRO A 1 214 ? 4.241 -15.505 7.248 1.00 95.25 214 PRO A O 1
ATOM 1744 N N . ASN A 1 215 ? 5.747 -17.012 6.565 1.00 95.06 215 ASN A N 1
ATOM 1745 C CA . ASN A 1 215 ? 6.862 -16.061 6.563 1.00 95.06 215 ASN A CA 1
ATOM 1746 C C . ASN A 1 215 ? 6.815 -15.126 5.339 1.00 95.06 215 ASN A C 1
ATOM 1748 O O . ASN A 1 215 ? 7.526 -15.308 4.358 1.00 95.06 215 ASN A O 1
ATOM 1752 N N . TYR A 1 216 ? 5.993 -14.087 5.423 1.00 95.06 216 TYR A N 1
ATOM 1753 C CA . TYR A 1 216 ? 5.728 -13.136 4.338 1.00 95.06 216 TYR A CA 1
ATOM 1754 C C . TYR A 1 216 ? 6.838 -12.102 4.084 1.00 95.06 216 TYR A C 1
ATOM 1756 O O . TYR A 1 216 ? 6.703 -11.259 3.204 1.00 95.06 216 TYR A O 1
ATOM 1764 N N . LYS A 1 217 ? 7.924 -12.113 4.868 1.00 93.56 217 LYS A N 1
ATOM 1765 C CA . LYS A 1 217 ? 9.041 -11.156 4.732 1.00 93.56 217 LYS A CA 1
ATOM 1766 C C . LYS A 1 217 ? 10.216 -11.720 3.925 1.00 93.56 217 LYS A C 1
ATOM 1768 O O . LYS A 1 217 ? 11.196 -11.012 3.704 1.00 93.56 217 LYS A O 1
ATOM 1773 N N . GLN A 1 218 ? 10.150 -12.990 3.522 1.00 90.94 218 GLN A N 1
ATOM 1774 C CA . GLN A 1 218 ? 11.252 -13.701 2.871 1.00 90.94 218 GLN A CA 1
ATOM 1775 C C . GLN A 1 218 ? 11.375 -13.370 1.377 1.00 90.94 218 GLN A C 1
ATOM 1777 O O . GLN A 1 218 ? 12.484 -13.138 0.875 1.00 90.94 218 GLN A O 1
ATOM 1782 N N . SER A 1 219 ? 10.243 -13.288 0.680 1.00 93.69 219 SER A N 1
ATOM 1783 C CA . SER A 1 219 ? 10.155 -12.912 -0.730 1.00 93.69 219 SER A CA 1
ATOM 1784 C C . SER A 1 219 ? 8.938 -12.022 -0.994 1.00 93.69 219 SER A C 1
ATOM 1786 O O . SER A 1 219 ? 8.005 -11.965 -0.192 1.00 93.69 219 SER A O 1
ATOM 1788 N N . ILE A 1 220 ? 8.937 -11.332 -2.138 1.00 95.44 220 ILE A N 1
ATOM 1789 C CA . ILE A 1 220 ? 7.764 -10.569 -2.579 1.00 95.44 220 ILE A CA 1
ATOM 1790 C C . ILE A 1 220 ? 6.583 -11.491 -2.925 1.00 95.44 220 ILE A C 1
ATOM 1792 O O . ILE A 1 220 ? 5.436 -11.113 -2.707 1.00 95.44 220 ILE A O 1
ATOM 1796 N N . VAL A 1 221 ? 6.858 -12.715 -3.389 1.00 96.69 221 VAL A N 1
ATOM 1797 C CA . VAL A 1 221 ? 5.838 -13.735 -3.670 1.00 96.69 221 VAL A CA 1
ATOM 1798 C C . VAL A 1 221 ? 5.108 -14.121 -2.385 1.00 96.69 221 VAL A C 1
ATOM 1800 O O . VAL A 1 221 ? 3.882 -14.059 -2.330 1.00 96.69 221 VAL A O 1
ATOM 1803 N N . ASP A 1 222 ? 5.854 -14.425 -1.317 1.00 96.31 222 ASP A N 1
ATOM 1804 C CA . ASP A 1 222 ? 5.270 -14.771 -0.013 1.00 96.31 222 ASP A CA 1
ATOM 1805 C C . ASP A 1 222 ? 4.409 -13.629 0.541 1.00 96.31 222 ASP A C 1
ATOM 1807 O O . ASP A 1 222 ? 3.349 -13.861 1.129 1.00 96.31 222 ASP A O 1
ATOM 1811 N N . TYR A 1 223 ? 4.854 -12.385 0.336 1.00 97.50 223 TYR A N 1
ATOM 1812 C CA . TYR A 1 223 ? 4.096 -11.194 0.696 1.00 97.50 223 TYR A CA 1
ATOM 1813 C C . TYR A 1 223 ? 2.759 -11.111 -0.055 1.00 97.50 223 TYR A C 1
ATOM 1815 O O . TYR A 1 223 ? 1.722 -10.941 0.588 1.00 97.50 223 TYR A O 1
ATOM 1823 N N . ILE A 1 224 ? 2.760 -11.274 -1.383 1.00 97.38 224 ILE A N 1
ATOM 1824 C CA . ILE A 1 224 ? 1.542 -11.201 -2.208 1.00 97.38 224 ILE A CA 1
ATOM 1825 C C . ILE A 1 224 ? 0.548 -12.291 -1.811 1.00 97.38 224 ILE A C 1
ATOM 1827 O O . ILE A 1 224 ? -0.613 -11.983 -1.552 1.00 97.38 224 ILE A O 1
ATOM 1831 N N . VAL A 1 225 ? 1.014 -13.530 -1.628 1.00 96.88 225 VAL A N 1
ATOM 1832 C CA . VAL A 1 225 ? 0.162 -14.649 -1.191 1.00 96.88 225 VAL A CA 1
ATOM 1833 C C . VAL A 1 225 ? -0.518 -14.353 0.150 1.00 96.88 225 VAL A C 1
ATOM 1835 O O . VAL A 1 225 ? -1.695 -14.671 0.346 1.00 96.88 225 VAL A O 1
ATOM 1838 N N . VAL A 1 226 ? 0.204 -13.755 1.102 1.00 97.56 226 VAL A N 1
ATOM 1839 C CA . VAL A 1 226 ? -0.364 -13.381 2.406 1.00 97.56 226 VAL A CA 1
ATOM 1840 C C . VAL A 1 226 ? -1.353 -12.227 2.282 1.00 97.56 226 VAL A C 1
ATOM 1842 O O . VAL A 1 226 ? -2.430 -12.289 2.882 1.00 97.56 226 VAL A O 1
ATOM 1845 N N . ILE A 1 227 ? -1.033 -11.212 1.481 1.00 97.75 227 ILE A N 1
ATOM 1846 C CA . ILE A 1 227 ? -1.934 -10.090 1.226 1.00 97.75 227 ILE A CA 1
ATOM 1847 C C . ILE A 1 227 ? -3.225 -10.551 0.546 1.00 97.75 227 ILE A C 1
ATOM 1849 O O . ILE A 1 227 ? -4.298 -10.137 0.974 1.00 97.75 227 ILE A O 1
ATOM 1853 N N . ASP A 1 228 ? -3.165 -11.449 -0.435 1.00 97.50 228 ASP A N 1
ATOM 1854 C CA . ASP A 1 228 ? -4.353 -11.957 -1.128 1.00 97.50 228 ASP A CA 1
ATOM 1855 C C . ASP A 1 228 ? -5.274 -12.764 -0.221 1.00 97.50 228 ASP A C 1
ATOM 1857 O O . ASP A 1 228 ? -6.503 -12.632 -0.285 1.00 97.50 228 ASP A O 1
ATOM 1861 N N . LYS A 1 229 ? -4.693 -13.565 0.677 1.00 97.62 229 LYS A N 1
ATOM 1862 C CA . LYS A 1 229 ? -5.462 -14.273 1.705 1.00 97.62 229 LYS A CA 1
ATOM 1863 C C . LYS A 1 229 ? -6.152 -13.297 2.648 1.00 97.62 229 LYS A C 1
ATOM 1865 O O . LYS A 1 229 ? -7.343 -13.456 2.914 1.00 97.62 229 LYS A O 1
ATOM 1870 N N . LEU A 1 230 ? -5.435 -12.276 3.119 1.00 97.00 230 LEU A N 1
ATOM 1871 C CA . LEU A 1 230 ? -6.003 -11.269 4.011 1.00 97.00 230 LEU A CA 1
ATOM 1872 C C . LEU A 1 230 ? -7.114 -10.465 3.319 1.00 97.00 230 LEU A C 1
ATOM 1874 O O . LEU A 1 230 ? -8.197 -10.302 3.874 1.00 97.00 230 LEU A O 1
ATOM 1878 N N . ARG A 1 231 ? -6.878 -10.039 2.076 1.00 96.50 231 ARG A N 1
ATOM 1879 C CA . ARG A 1 231 ? -7.850 -9.358 1.214 1.00 96.50 231 ARG A CA 1
ATOM 1880 C C . ARG A 1 231 ? -9.144 -10.154 1.074 1.00 96.50 231 ARG A C 1
ATOM 1882 O O . ARG A 1 231 ? -10.233 -9.605 1.219 1.00 96.50 231 ARG A O 1
ATOM 1889 N N . SER A 1 232 ? -9.014 -11.455 0.823 1.00 96.00 232 SER A N 1
ATOM 1890 C CA . SER A 1 232 ? -10.148 -12.371 0.676 1.00 96.00 232 SER A CA 1
ATOM 1891 C C . SER A 1 232 ? -10.917 -12.537 1.990 1.00 96.00 232 SER A C 1
ATOM 1893 O O . SER A 1 232 ? -12.145 -12.506 1.987 1.00 96.00 232 SER A O 1
ATOM 1895 N N . ALA A 1 233 ? -10.211 -12.644 3.120 1.00 94.75 233 ALA A N 1
ATOM 1896 C CA . ALA A 1 233 ? -10.817 -12.760 4.449 1.00 94.75 233 ALA A CA 1
ATOM 1897 C C . ALA A 1 233 ? -11.594 -11.503 4.877 1.00 94.75 233 ALA A C 1
ATOM 1899 O O . ALA A 1 233 ? -12.551 -11.598 5.641 1.00 94.75 233 ALA A O 1
ATOM 1900 N N . LEU A 1 234 ? -11.206 -10.336 4.360 1.00 94.00 234 LEU A N 1
ATOM 1901 C CA . LEU A 1 234 ? -11.831 -9.039 4.630 1.00 94.00 234 LEU A CA 1
ATOM 1902 C C . LEU A 1 234 ? -12.942 -8.684 3.625 1.00 94.00 234 LEU A C 1
ATOM 1904 O O . LEU A 1 234 ? -13.225 -7.512 3.404 1.00 94.00 234 LEU A O 1
ATOM 1908 N N . GLY A 1 235 ? -13.560 -9.685 2.992 1.00 91.50 235 GLY A N 1
ATOM 1909 C CA . GLY A 1 235 ? -14.676 -9.470 2.065 1.00 91.50 235 GLY A CA 1
ATOM 1910 C C . GLY A 1 235 ? -14.260 -9.162 0.625 1.00 91.50 235 GLY A C 1
ATOM 1911 O O . GLY A 1 235 ? -15.054 -8.610 -0.131 1.00 91.50 235 GLY A O 1
ATOM 1912 N N . GLY A 1 236 ? -13.034 -9.517 0.226 1.00 94.69 236 GLY A N 1
ATOM 1913 C CA . GLY A 1 236 ? -12.574 -9.357 -1.157 1.00 94.69 236 GLY A CA 1
ATOM 1914 C C . GLY A 1 236 ? -12.321 -7.900 -1.543 1.00 94.69 236 GLY A C 1
ATOM 1915 O O . GLY A 1 236 ? -12.687 -7.481 -2.639 1.00 94.69 236 GLY A O 1
ATOM 1916 N N . LEU A 1 237 ? -11.716 -7.129 -0.634 1.00 96.62 237 LEU A N 1
ATOM 1917 C CA . LEU A 1 237 ? -11.328 -5.734 -0.876 1.00 96.62 237 LEU A CA 1
ATOM 1918 C C . LEU A 1 237 ? -10.446 -5.604 -2.127 1.00 96.62 237 LEU A C 1
ATOM 1920 O O . LEU A 1 237 ? -9.749 -6.542 -2.497 1.00 96.62 237 LEU A O 1
ATOM 1924 N N . SER A 1 238 ? -10.409 -4.440 -2.771 1.00 97.50 238 SER A N 1
ATOM 1925 C CA . SER A 1 238 ? -9.332 -4.160 -3.733 1.00 97.50 238 SER A CA 1
ATOM 1926 C C . SER A 1 238 ? -7.991 -3.965 -3.006 1.00 97.50 238 SER A C 1
ATOM 1928 O O . SER A 1 238 ? -7.962 -3.741 -1.794 1.00 97.50 238 SER A O 1
ATOM 1930 N N . TYR A 1 239 ? -6.858 -4.028 -3.719 1.00 97.69 239 TYR A N 1
ATOM 1931 C CA . TYR A 1 239 ? -5.565 -3.703 -3.094 1.00 97.69 239 TYR A CA 1
ATOM 1932 C C . TYR A 1 239 ? -5.516 -2.260 -2.595 1.00 97.69 239 TYR A C 1
ATOM 1934 O O . TYR A 1 239 ? -4.939 -2.008 -1.545 1.00 97.69 239 TYR A O 1
ATOM 1942 N N . ASP A 1 240 ? -6.164 -1.338 -3.308 1.00 96.19 240 ASP A N 1
ATOM 1943 C CA . ASP A 1 240 ? -6.307 0.048 -2.877 1.00 96.19 240 ASP A CA 1
ATOM 1944 C C . ASP A 1 240 ? -7.059 0.178 -1.547 1.00 96.19 240 ASP A C 1
ATOM 1946 O O . ASP A 1 240 ? -6.621 0.854 -0.622 1.00 96.19 240 ASP A O 1
ATOM 1950 N N . GLU A 1 241 ? -8.198 -0.501 -1.438 1.00 96.00 241 GLU A N 1
ATOM 1951 C CA . GLU A 1 241 ? -9.023 -0.484 -0.228 1.00 96.00 241 GLU A CA 1
ATOM 1952 C C . GLU A 1 241 ? -8.313 -1.145 0.949 1.00 96.00 241 GLU A C 1
ATOM 1954 O O . GLU A 1 241 ? -8.397 -0.653 2.074 1.00 96.00 241 GLU A O 1
ATOM 1959 N N . LEU A 1 242 ? -7.600 -2.243 0.690 1.00 97.12 242 LEU A N 1
ATOM 1960 C CA . LEU A 1 242 ? -6.815 -2.925 1.704 1.00 97.12 242 LEU A CA 1
ATOM 1961 C C . LEU A 1 242 ? -5.639 -2.063 2.180 1.00 97.12 242 LEU A C 1
ATOM 1963 O O . LEU A 1 242 ? -5.440 -1.955 3.387 1.00 97.12 242 LEU A O 1
ATOM 1967 N N . ASP A 1 243 ? -4.886 -1.437 1.270 1.00 95.25 243 ASP A N 1
ATOM 1968 C CA . ASP A 1 243 ? -3.796 -0.521 1.630 1.00 95.25 243 ASP A CA 1
ATOM 1969 C C . ASP A 1 243 ? -4.323 0.639 2.474 1.00 95.25 243 ASP A C 1
ATOM 1971 O O . ASP A 1 243 ? -3.835 0.851 3.583 1.00 95.25 243 ASP A O 1
ATOM 1975 N N . PHE A 1 244 ? -5.384 1.315 2.014 1.00 94.19 244 PHE A N 1
ATOM 1976 C CA . PHE A 1 244 ? -6.028 2.393 2.763 1.00 94.19 244 PHE A CA 1
ATOM 1977 C C . PHE A 1 244 ? -6.415 1.952 4.178 1.00 94.19 244 PHE A C 1
ATOM 1979 O O . PHE A 1 244 ? -6.117 2.656 5.145 1.00 94.19 244 PHE A O 1
ATOM 1986 N N . LEU A 1 245 ? -7.059 0.788 4.309 1.00 95.50 245 LEU A N 1
ATOM 1987 C CA . LEU A 1 245 ? -7.511 0.254 5.590 1.00 95.50 245 LEU A CA 1
ATOM 1988 C C . LEU A 1 245 ? -6.335 -0.029 6.531 1.00 95.50 245 LEU A C 1
ATOM 1990 O O . LEU A 1 245 ? -6.304 0.482 7.651 1.00 95.50 245 LEU A O 1
ATOM 1994 N N . LEU A 1 246 ? -5.372 -0.839 6.081 1.00 96.25 246 LEU A N 1
ATOM 1995 C CA . LEU A 1 246 ? -4.230 -1.263 6.891 1.00 96.25 246 LEU A CA 1
ATOM 1996 C C . LEU A 1 246 ? -3.352 -0.074 7.269 1.00 96.25 246 LEU A C 1
ATOM 1998 O O . LEU A 1 246 ? -2.986 0.081 8.433 1.00 96.25 246 LEU A O 1
ATOM 2002 N N . TRP A 1 247 ? -3.047 0.791 6.303 1.00 95.19 247 TRP A N 1
ATOM 2003 C CA . TRP A 1 247 ? -2.221 1.965 6.529 1.00 95.19 247 TRP A CA 1
ATOM 2004 C C . TRP A 1 247 ? -2.894 2.929 7.510 1.00 95.19 247 TRP A C 1
ATOM 2006 O O . TRP A 1 247 ? -2.271 3.341 8.488 1.00 95.19 247 TRP A O 1
ATOM 2016 N N . SER A 1 248 ? -4.181 3.231 7.313 1.00 93.50 248 SER A N 1
ATOM 2017 C CA . SER A 1 248 ? -4.907 4.186 8.159 1.00 93.50 248 SER A CA 1
ATOM 2018 C C . SER A 1 248 ? -5.068 3.681 9.593 1.00 93.50 248 SER A C 1
ATOM 2020 O O . SER A 1 248 ? -4.797 4.422 10.539 1.00 93.50 248 SER A O 1
ATOM 2022 N N . VAL A 1 249 ? -5.443 2.408 9.771 1.00 95.06 249 VAL A N 1
ATOM 2023 C CA . VAL A 1 249 ? -5.523 1.779 11.098 1.00 95.06 249 VAL A CA 1
ATOM 2024 C C . VAL A 1 249 ? -4.151 1.779 11.771 1.00 95.06 249 VAL A C 1
ATOM 2026 O O . VAL A 1 249 ? -4.034 2.243 12.904 1.00 95.06 249 VAL A O 1
ATOM 2029 N N . GLY A 1 250 ? -3.098 1.346 11.074 1.00 95.56 250 GLY A N 1
ATOM 2030 C CA . GLY A 1 250 ? -1.745 1.321 11.630 1.00 95.56 250 GLY A CA 1
ATOM 2031 C C . GLY A 1 250 ? -1.233 2.706 12.031 1.00 95.56 250 GLY A C 1
ATOM 2032 O O . GLY A 1 250 ? -0.639 2.865 13.095 1.00 95.56 250 GLY A O 1
ATOM 2033 N N . LYS A 1 251 ? -1.516 3.750 11.242 1.00 93.31 251 LYS A N 1
ATOM 2034 C CA . LYS A 1 251 ? -1.166 5.134 11.599 1.00 93.31 251 LYS A CA 1
ATOM 2035 C C . LYS A 1 251 ? -1.885 5.617 12.854 1.00 93.31 251 LYS A C 1
ATOM 2037 O O . LYS A 1 251 ? -1.237 6.253 13.683 1.00 93.31 251 LYS A O 1
ATOM 2042 N N . ILE A 1 252 ? -3.173 5.301 13.011 1.00 94.19 252 ILE A N 1
ATOM 2043 C CA . ILE A 1 252 ? -3.939 5.663 14.211 1.00 94.19 252 ILE A CA 1
ATOM 2044 C C . ILE A 1 252 ? -3.391 4.939 15.443 1.00 94.19 252 ILE A C 1
ATOM 2046 O O . ILE A 1 252 ? -3.153 5.582 16.463 1.00 94.19 252 ILE A O 1
ATOM 2050 N N . ILE A 1 253 ? -3.128 3.633 15.337 1.00 94.31 253 ILE A N 1
ATOM 2051 C CA . ILE A 1 253 ? -2.563 2.826 16.431 1.00 94.31 253 ILE A CA 1
ATOM 2052 C C . ILE A 1 253 ? -1.195 3.352 16.862 1.00 94.31 253 ILE A C 1
ATOM 2054 O O . ILE A 1 253 ? -0.914 3.454 18.053 1.00 94.31 253 ILE A O 1
ATOM 2058 N N . ASN A 1 254 ? -0.374 3.755 15.895 1.00 93.19 254 ASN A N 1
ATOM 2059 C CA . ASN A 1 254 ? 0.958 4.295 16.143 1.00 93.19 254 ASN A CA 1
ATOM 2060 C C . ASN A 1 254 ? 0.948 5.785 16.545 1.00 93.19 254 ASN A C 1
ATOM 2062 O O . ASN A 1 254 ? 2.013 6.392 16.631 1.00 93.19 254 ASN A O 1
ATOM 2066 N N . GLY A 1 255 ? -0.225 6.404 16.743 1.00 91.88 255 GLY A N 1
ATOM 2067 C CA . GLY A 1 255 ? -0.354 7.808 17.156 1.00 91.88 255 GLY A CA 1
ATOM 2068 C C . GLY A 1 255 ? 0.048 8.837 16.090 1.00 91.88 255 GLY A C 1
ATOM 2069 O O . GLY A 1 255 ? 0.154 10.027 16.380 1.00 91.88 255 GLY A O 1
ATOM 2070 N N . ASN A 1 256 ? 0.235 8.421 14.835 1.00 90.88 256 ASN A N 1
ATOM 2071 C CA . ASN A 1 256 ? 0.659 9.277 13.723 1.00 90.88 256 ASN A CA 1
ATOM 2072 C C . ASN A 1 256 ? -0.528 10.030 13.093 1.00 90.88 256 ASN A C 1
ATOM 2074 O O . ASN A 1 256 ? -0.758 9.974 11.881 1.00 90.88 256 ASN A O 1
ATOM 2078 N N . LEU A 1 257 ? -1.309 10.724 13.923 1.00 89.94 257 LEU A N 1
ATOM 2079 C CA . LEU A 1 257 ? -2.611 11.275 13.538 1.00 89.94 257 LEU A CA 1
ATOM 2080 C C . LEU A 1 257 ? -2.528 12.444 12.553 1.00 89.94 257 LEU A C 1
ATOM 2082 O O . LEU A 1 257 ? -3.473 12.650 11.798 1.00 89.94 257 LEU A O 1
ATOM 2086 N N . SER A 1 258 ? -1.404 13.161 12.483 1.00 87.75 258 SER A N 1
ATOM 2087 C CA . SER A 1 258 ? -1.205 14.255 11.516 1.00 87.75 258 SER A CA 1
ATOM 2088 C C . SER A 1 258 ? -1.263 13.786 10.060 1.00 87.75 258 SER A C 1
ATOM 2090 O O . SER A 1 258 ? -1.549 14.574 9.170 1.00 87.75 258 SER A O 1
ATOM 2092 N N . SER A 1 259 ? -1.014 12.495 9.819 1.00 85.12 259 SER A N 1
ATOM 2093 C CA . SER A 1 259 ? -1.104 11.889 8.488 1.00 85.12 259 SER A CA 1
ATOM 2094 C C . SER A 1 259 ? -2.524 11.459 8.105 1.00 85.12 259 SER A C 1
ATOM 2096 O O . SER A 1 259 ? -2.758 11.126 6.948 1.00 85.12 259 SER A O 1
ATOM 2098 N N . ILE A 1 260 ? -3.459 11.470 9.062 1.00 87.94 260 ILE A N 1
ATOM 2099 C CA . ILE A 1 260 ? -4.855 11.026 8.914 1.00 87.94 260 ILE A CA 1
ATOM 2100 C C . ILE A 1 260 ? -5.819 12.211 8.983 1.00 87.94 260 ILE A C 1
ATOM 2102 O O . ILE A 1 260 ? -6.801 12.259 8.246 1.00 87.94 260 ILE A O 1
ATOM 2106 N N . LEU A 1 261 ? -5.542 13.150 9.882 1.00 86.75 261 LEU A N 1
ATOM 2107 C CA . LEU A 1 261 ? -6.406 14.274 10.206 1.00 86.75 261 LEU A CA 1
ATOM 2108 C C . LEU A 1 261 ? -6.037 15.514 9.396 1.00 86.75 261 LEU A C 1
ATOM 2110 O O . LEU A 1 261 ? -4.877 15.725 9.044 1.00 86.75 261 LEU A O 1
ATOM 2114 N N . SER A 1 262 ? -7.032 16.369 9.160 1.00 83.31 262 SER A N 1
ATOM 2115 C CA . SER A 1 262 ? -6.762 17.733 8.720 1.00 83.31 262 SER A CA 1
ATOM 2116 C C . SER A 1 262 ? -6.008 18.495 9.816 1.00 83.31 262 SER A C 1
ATOM 2118 O O . SER A 1 262 ? -6.042 18.121 10.990 1.00 83.31 262 SER A O 1
ATOM 2120 N N . MET A 1 263 ? -5.345 19.595 9.454 1.00 84.56 263 MET A N 1
ATOM 2121 C CA . MET A 1 263 ? -4.691 20.450 10.449 1.00 84.56 263 MET A CA 1
ATOM 2122 C C . MET A 1 263 ? -5.688 20.969 11.498 1.00 84.56 263 MET A C 1
ATOM 2124 O O . MET A 1 263 ? -5.353 21.013 12.677 1.00 84.56 263 MET A O 1
ATOM 2128 N N . GLU A 1 264 ? -6.905 21.325 11.079 1.00 85.62 264 GLU A N 1
ATOM 2129 C CA . GLU A 1 264 ? -7.974 21.789 11.970 1.00 85.62 264 GLU A CA 1
ATOM 2130 C C . GLU A 1 264 ? -8.369 20.700 12.977 1.00 85.62 264 GLU A C 1
ATOM 2132 O O . GLU A 1 264 ? -8.333 20.935 14.183 1.00 85.62 264 GLU A O 1
ATOM 2137 N N . ASP A 1 265 ? -8.631 19.480 12.504 1.00 87.12 265 ASP A N 1
ATOM 2138 C CA . ASP A 1 265 ? -8.997 18.354 13.371 1.00 87.12 265 ASP A CA 1
ATOM 2139 C C . ASP A 1 265 ? -7.846 17.940 14.300 1.00 87.12 265 ASP A C 1
ATOM 2141 O O . ASP A 1 265 ? -8.065 17.622 15.471 1.00 87.12 265 ASP A O 1
ATOM 2145 N N . PHE A 1 266 ? -6.604 17.966 13.802 1.00 88.00 266 PHE A N 1
ATOM 2146 C CA . PHE A 1 266 ? -5.418 17.582 14.566 1.00 88.00 266 PHE A CA 1
ATOM 2147 C C . PHE A 1 266 ? -5.186 18.491 15.780 1.00 88.00 266 PHE A C 1
ATOM 2149 O O . PHE A 1 266 ? -4.800 18.007 16.842 1.00 88.00 266 PHE A O 1
ATOM 2156 N N . LEU A 1 267 ? -5.478 19.792 15.668 1.00 87.94 267 LEU A N 1
ATOM 2157 C CA . LEU A 1 267 ? -5.363 20.742 16.784 1.00 87.94 267 LEU A CA 1
ATOM 2158 C C . LEU A 1 267 ? -6.345 20.453 17.931 1.00 87.94 267 LEU A C 1
ATOM 2160 O O . LEU A 1 267 ? -6.143 20.933 19.047 1.00 87.94 267 LEU A O 1
ATOM 2164 N N . HIS A 1 268 ? -7.386 19.658 17.677 1.00 88.31 268 HIS A N 1
ATOM 2165 C CA . HIS A 1 268 ? -8.356 19.222 18.679 1.00 88.31 268 HIS A CA 1
ATOM 2166 C C . HIS A 1 268 ? -8.034 17.850 19.288 1.00 88.31 268 HIS A C 1
ATOM 2168 O O . HIS A 1 268 ? -8.787 17.367 20.139 1.00 88.31 268 HIS A O 1
ATOM 2174 N N . VAL A 1 269 ? -6.931 17.213 18.883 1.00 87.25 269 VAL A N 1
ATOM 2175 C CA . VAL A 1 269 ? -6.458 15.967 19.493 1.00 87.25 269 VAL A CA 1
ATOM 2176 C C . VAL A 1 269 ? -5.875 16.270 20.883 1.00 87.25 269 VAL A C 1
ATOM 2178 O O . VAL A 1 269 ? -4.983 17.112 21.004 1.00 87.25 269 VAL A O 1
ATOM 2181 N N . PRO A 1 270 ? -6.325 15.584 21.951 1.00 85.62 270 PRO A N 1
ATOM 2182 C CA . PRO A 1 270 ? -5.729 15.726 23.277 1.00 85.62 270 PRO A CA 1
ATOM 2183 C C . PRO A 1 270 ? -4.237 15.363 23.286 1.00 85.62 270 PRO A C 1
ATOM 2185 O O . PRO A 1 270 ? -3.835 14.376 22.679 1.00 85.62 270 PRO A O 1
ATOM 2188 N N . ILE A 1 271 ? -3.422 16.092 24.057 1.00 83.19 271 ILE A N 1
ATOM 2189 C CA . ILE A 1 271 ? -1.970 15.835 24.174 1.00 83.19 271 ILE A CA 1
ATOM 2190 C C . ILE A 1 271 ? -1.674 14.390 24.618 1.00 83.19 271 ILE A C 1
ATOM 2192 O O . ILE A 1 271 ? -0.715 13.784 24.152 1.00 83.19 271 ILE A O 1
ATOM 2196 N N . ALA A 1 272 ? -2.505 13.831 25.501 1.00 84.19 272 ALA A N 1
ATOM 2197 C CA . ALA A 1 272 ? -2.378 12.467 26.015 1.00 84.19 272 ALA A CA 1
ATOM 2198 C C . ALA A 1 272 ? -3.318 11.473 25.303 1.00 84.19 272 ALA A C 1
ATOM 2200 O O . ALA A 1 272 ? -3.868 10.577 25.941 1.00 84.19 272 ALA A O 1
ATOM 2201 N N . PHE A 1 273 ? -3.574 11.659 24.003 1.00 87.44 273 PHE A N 1
ATOM 2202 C CA . PHE A 1 273 ? -4.438 10.753 23.249 1.00 87.44 273 PHE A CA 1
ATOM 2203 C C . PHE A 1 273 ? -3.800 9.363 23.109 1.00 87.44 273 PHE A C 1
ATOM 2205 O O . PHE A 1 273 ? -2.776 9.200 22.450 1.00 87.44 273 PHE A O 1
ATOM 2212 N N . ASP A 1 274 ? -4.451 8.359 23.688 1.00 89.81 274 ASP A N 1
ATOM 2213 C CA . ASP A 1 274 ? -4.143 6.943 23.505 1.00 89.81 274 ASP A CA 1
ATOM 2214 C C . ASP A 1 274 ? -5.383 6.240 22.955 1.00 89.81 274 ASP A C 1
ATOM 2216 O O . ASP A 1 274 ? -6.424 6.184 23.611 1.00 89.81 274 ASP A O 1
ATOM 2220 N N . ILE A 1 275 ? -5.275 5.685 21.746 1.00 92.00 275 ILE A N 1
ATOM 2221 C CA . ILE A 1 275 ? -6.405 5.045 21.070 1.00 92.00 275 ILE A CA 1
ATOM 2222 C C . ILE A 1 275 ? -7.003 3.889 21.887 1.00 92.00 275 ILE A C 1
ATOM 2224 O O . ILE A 1 275 ? -8.206 3.646 21.799 1.00 92.00 275 ILE A O 1
ATOM 2228 N N . LYS A 1 276 ? -6.203 3.201 22.715 1.00 88.06 276 LYS A N 1
ATOM 2229 C CA . LYS A 1 276 ? -6.664 2.048 23.505 1.00 88.06 276 LYS A CA 1
ATOM 2230 C C . LYS A 1 276 ? -7.628 2.446 24.617 1.00 88.06 276 LYS A C 1
ATOM 2232 O O . LYS A 1 276 ? -8.512 1.670 24.959 1.00 88.06 276 LYS A O 1
ATOM 2237 N N . THR A 1 277 ? -7.465 3.650 25.161 1.00 85.50 277 THR A N 1
ATOM 2238 C CA . THR A 1 277 ? -8.213 4.145 26.327 1.00 85.50 277 THR A CA 1
ATOM 2239 C C . THR A 1 277 ? -9.101 5.350 26.004 1.00 85.50 277 THR A C 1
ATOM 2241 O O . THR A 1 277 ? -9.920 5.758 26.828 1.00 85.50 277 THR A O 1
ATOM 2244 N N . ALA A 1 278 ? -8.981 5.923 24.802 1.00 85.31 278 ALA A N 1
ATOM 2245 C CA . ALA A 1 278 ? -9.723 7.106 24.397 1.00 85.31 278 ALA A CA 1
ATOM 2246 C C . ALA A 1 278 ? -11.240 6.869 24.364 1.00 85.31 278 ALA A C 1
ATOM 2248 O O . ALA A 1 278 ? -11.750 5.995 23.657 1.00 85.31 278 ALA A O 1
ATOM 2249 N N . ASN A 1 279 ? -11.989 7.750 25.031 1.00 84.94 279 ASN A N 1
ATOM 2250 C CA . ASN A 1 279 ? -13.424 7.855 24.812 1.00 84.94 279 ASN A CA 1
ATOM 2251 C C . ASN A 1 279 ? -13.691 8.622 23.506 1.00 84.94 279 ASN A C 1
ATOM 2253 O O . ASN A 1 279 ? -13.788 9.846 23.483 1.00 84.94 279 ASN A O 1
ATOM 2257 N N . LEU A 1 280 ? -13.844 7.896 22.398 1.00 85.44 280 LEU A N 1
ATOM 2258 C CA . LEU A 1 280 ? -14.047 8.490 21.069 1.00 85.44 280 LEU A CA 1
ATOM 2259 C C . LEU A 1 280 ? -15.303 9.379 20.966 1.00 85.44 280 LEU A C 1
ATOM 2261 O O . LEU A 1 280 ? -15.412 10.169 20.032 1.00 85.44 280 LEU A O 1
ATOM 2265 N N . SER A 1 281 ? -16.256 9.275 21.904 1.00 81.44 281 SER A N 1
ATOM 2266 C CA . SER A 1 281 ? -17.441 10.145 21.937 1.00 81.44 281 SER A CA 1
ATOM 2267 C C . SER A 1 281 ? -17.142 11.569 22.412 1.00 81.44 281 SER A C 1
ATOM 2269 O O . SER A 1 281 ? -17.877 12.488 22.058 1.00 81.44 281 SER A O 1
ATOM 2271 N N . THR A 1 282 ? -16.056 11.768 23.166 1.00 80.06 282 THR A N 1
ATOM 2272 C CA . THR A 1 282 ? -15.655 13.082 23.690 1.00 80.06 282 THR A CA 1
ATOM 2273 C C . THR A 1 282 ? -14.688 13.815 22.765 1.00 80.06 282 THR A C 1
ATOM 2275 O O . THR A 1 282 ? -14.255 14.915 23.094 1.00 80.06 282 THR A O 1
ATOM 2278 N N . VAL A 1 283 ? -14.320 13.216 21.629 1.00 82.06 283 VAL A N 1
ATOM 2279 C CA . VAL A 1 283 ? -13.389 13.794 20.655 1.00 82.06 283 VAL A CA 1
ATOM 2280 C C . VAL A 1 283 ? -14.189 14.619 19.636 1.00 82.06 283 VAL A C 1
ATOM 2282 O O . VAL A 1 283 ? -14.898 14.029 18.815 1.00 82.06 283 VAL A O 1
ATOM 2285 N N . PRO A 1 284 ? -14.106 15.966 19.653 1.00 81.44 284 PRO A N 1
ATOM 2286 C CA . PRO A 1 284 ? -15.039 16.819 18.913 1.00 81.44 284 PRO A CA 1
ATOM 2287 C C . PRO A 1 284 ? -15.074 16.545 17.405 1.00 81.44 284 PRO A C 1
ATOM 2289 O O . PRO A 1 284 ? -16.158 16.431 16.837 1.00 81.44 284 PRO A O 1
ATOM 2292 N N . PHE A 1 285 ? -13.921 16.345 16.762 1.00 80.19 285 PHE A N 1
ATOM 2293 C CA . PHE A 1 285 ? -13.853 16.104 15.314 1.00 80.19 285 PHE A CA 1
ATOM 2294 C C . PHE A 1 285 ? -14.454 14.752 14.884 1.00 80.19 285 PHE A C 1
ATOM 2296 O O . PHE A 1 285 ? -14.924 14.595 13.758 1.00 80.19 285 PHE A O 1
ATOM 2303 N N . LEU A 1 286 ? -14.518 13.767 15.786 1.00 82.56 286 LEU A N 1
ATOM 2304 C CA . LEU A 1 286 ? -15.172 12.485 15.502 1.00 82.56 286 LEU A CA 1
ATOM 2305 C C . LEU A 1 286 ? -16.703 12.591 15.549 1.00 82.56 286 LEU A C 1
ATOM 2307 O O . LEU A 1 286 ? -17.399 11.703 15.058 1.00 82.56 286 LEU A O 1
ATOM 2311 N N . SER A 1 287 ? -17.256 13.660 16.127 1.00 75.62 287 SER A N 1
ATOM 2312 C CA . SER A 1 287 ? -18.708 13.863 16.176 1.00 75.62 287 SER A CA 1
ATOM 2313 C C . SER A 1 287 ? -19.291 14.314 14.831 1.00 75.62 287 SER A C 1
ATOM 2315 O O . SER A 1 287 ? -20.425 13.957 14.507 1.00 75.62 287 SER A O 1
ATOM 2317 N N . SER A 1 288 ? -18.508 15.039 14.027 1.00 78.31 288 SER A N 1
ATOM 2318 C CA . SER A 1 288 ? -18.918 15.603 12.737 1.00 78.31 288 SER A CA 1
ATOM 2319 C C . SER A 1 288 ? -18.619 14.686 11.546 1.00 78.31 288 SER A C 1
ATOM 2321 O O . SER A 1 288 ? -19.297 14.784 10.524 1.00 78.31 288 SER A O 1
ATOM 2323 N N . ASN A 1 289 ? -17.660 13.760 11.671 1.00 83.19 289 ASN A N 1
ATOM 2324 C CA . ASN A 1 289 ? -17.250 12.856 10.595 1.00 83.19 289 ASN A CA 1
ATOM 2325 C C . ASN A 1 289 ? -17.464 11.380 10.981 1.00 83.19 289 ASN A C 1
ATOM 2327 O O . ASN A 1 289 ? -16.628 10.749 11.630 1.00 83.19 289 ASN A O 1
ATOM 2331 N N . LYS A 1 290 ? -18.601 10.812 10.553 1.00 84.31 290 LYS A N 1
ATOM 2332 C CA . LYS A 1 290 ? -18.982 9.417 10.852 1.00 84.31 290 LYS A CA 1
ATOM 2333 C C . LYS A 1 290 ? -17.978 8.398 10.315 1.00 84.31 290 LYS A C 1
ATOM 2335 O O . LYS A 1 290 ? -17.708 7.405 10.986 1.00 84.31 290 LYS A O 1
ATOM 2340 N N . ALA A 1 291 ? -17.423 8.652 9.135 1.00 84.94 291 ALA A N 1
ATOM 2341 C CA . ALA A 1 291 ? -16.479 7.762 8.477 1.00 84.94 291 ALA A CA 1
ATOM 2342 C C . ALA A 1 291 ? -15.145 7.706 9.240 1.00 84.94 291 ALA A C 1
ATOM 2344 O O . ALA A 1 291 ? -14.622 6.630 9.533 1.00 84.94 291 ALA A O 1
ATOM 2345 N N . LEU A 1 292 ? -14.649 8.871 9.664 1.00 86.94 292 LEU A N 1
ATOM 2346 C CA . LEU A 1 292 ? -13.474 8.987 10.523 1.00 86.94 292 LEU A CA 1
ATOM 2347 C C . LEU A 1 292 ? -13.713 8.367 11.906 1.00 86.94 292 LEU A C 1
ATOM 2349 O O . LEU A 1 292 ? -12.863 7.640 12.411 1.00 86.94 292 LEU A O 1
ATOM 2353 N N . LYS A 1 293 ? -14.896 8.575 12.497 1.00 88.62 293 LYS A N 1
ATOM 2354 C CA . LYS A 1 293 ? -15.288 7.921 13.753 1.00 88.62 293 LYS A CA 1
ATOM 2355 C C . LYS A 1 293 ? -15.248 6.402 13.643 1.00 88.62 293 LYS A C 1
ATOM 2357 O O . LYS A 1 293 ? -14.672 5.760 14.514 1.00 88.62 293 LYS A O 1
ATOM 2362 N N . ALA A 1 294 ? -15.814 5.834 12.583 1.00 88.62 294 ALA A N 1
ATOM 2363 C CA . ALA A 1 294 ? -15.793 4.392 12.364 1.00 88.62 294 ALA A CA 1
ATOM 2364 C C . ALA A 1 294 ? -14.366 3.853 12.180 1.00 88.62 294 ALA A C 1
ATOM 2366 O O . ALA A 1 294 ? -14.034 2.803 12.725 1.00 88.62 294 ALA A O 1
ATOM 2367 N N . LEU A 1 295 ? -13.501 4.597 11.484 1.00 90.75 295 LEU A N 1
ATOM 2368 C CA . LEU A 1 295 ? -12.090 4.249 11.324 1.00 90.75 295 LEU A CA 1
ATOM 2369 C C . LEU A 1 295 ? -11.336 4.258 12.667 1.00 90.75 295 LEU A C 1
ATOM 2371 O O . LEU A 1 295 ? -10.594 3.324 12.958 1.00 90.75 295 LEU A O 1
ATOM 2375 N N . PHE A 1 296 ? -11.558 5.265 13.517 1.00 92.56 296 PHE A N 1
ATOM 2376 C CA . PHE A 1 296 ? -10.977 5.310 14.866 1.00 92.56 296 PHE A CA 1
ATOM 2377 C C . PHE A 1 296 ? -11.523 4.201 15.769 1.00 92.56 296 PHE A C 1
ATOM 2379 O O . PHE A 1 296 ? -10.769 3.614 16.539 1.00 92.56 296 PHE A O 1
ATOM 2386 N N . GLN A 1 297 ? -12.811 3.874 15.656 1.00 90.44 297 GLN A N 1
ATOM 2387 C CA . GLN A 1 297 ? -13.411 2.749 16.374 1.00 90.44 297 GLN A CA 1
ATOM 2388 C C . GLN A 1 297 ? -12.772 1.426 15.952 1.00 90.44 297 GLN A C 1
ATOM 2390 O O . GLN A 1 297 ? -12.390 0.634 16.807 1.00 90.44 297 GLN A O 1
ATOM 2395 N N . LEU A 1 298 ? -12.589 1.212 14.647 1.00 91.12 298 LEU A N 1
ATOM 2396 C CA . LEU A 1 298 ? -11.877 0.048 14.132 1.00 91.12 298 LEU A CA 1
ATOM 2397 C C . LEU A 1 298 ? -10.440 -0.008 14.668 1.00 91.12 298 LEU A C 1
ATOM 2399 O O . LEU A 1 298 ? -10.018 -1.049 15.160 1.00 91.12 298 LEU A O 1
ATOM 2403 N N . ALA A 1 299 ? -9.706 1.106 14.626 1.00 93.25 299 ALA A N 1
ATOM 2404 C CA . ALA A 1 299 ? -8.346 1.164 15.150 1.00 93.25 299 ALA A CA 1
ATOM 2405 C C . ALA A 1 299 ? -8.280 0.867 16.654 1.00 93.25 299 ALA A C 1
ATOM 2407 O O . ALA A 1 299 ? -7.391 0.139 17.085 1.00 93.25 299 ALA A O 1
ATOM 2408 N N . GLN A 1 300 ? -9.238 1.364 17.440 1.00 90.88 300 GLN A N 1
ATOM 2409 C CA . GLN A 1 300 ? -9.358 1.050 18.863 1.00 90.88 300 GLN A CA 1
ATOM 2410 C C . GLN A 1 300 ? -9.583 -0.448 19.094 1.00 90.88 300 GLN A C 1
ATOM 2412 O O . GLN A 1 300 ? -8.862 -1.041 19.892 1.00 90.88 300 GLN A O 1
ATOM 2417 N N . PHE A 1 301 ? -10.503 -1.083 18.357 1.00 88.06 301 PHE A N 1
ATOM 2418 C CA . PHE A 1 301 ? -10.705 -2.534 18.446 1.00 88.06 301 PHE A CA 1
ATOM 2419 C C . PHE A 1 301 ? -9.430 -3.307 18.114 1.00 88.06 301 PHE A C 1
ATOM 2421 O O . PHE A 1 301 ? -9.032 -4.197 18.861 1.00 88.06 301 PHE A O 1
ATOM 2428 N N . VAL A 1 302 ? -8.758 -2.935 17.025 1.00 90.25 302 VAL A N 1
ATOM 2429 C CA . VAL A 1 302 ? -7.527 -3.593 16.578 1.00 90.25 302 VAL A CA 1
ATOM 2430 C C . VAL A 1 302 ? -6.378 -3.389 17.577 1.00 90.25 302 VAL A C 1
ATOM 2432 O O . VAL A 1 302 ? -5.595 -4.308 17.783 1.00 90.25 302 VAL A O 1
ATOM 2435 N N . ALA A 1 303 ? -6.289 -2.233 18.243 1.00 90.31 303 ALA A N 1
ATOM 2436 C CA . ALA A 1 303 ? -5.234 -1.919 19.215 1.00 90.31 303 ALA A CA 1
ATOM 2437 C C . ALA A 1 303 ? -5.348 -2.674 20.551 1.00 90.31 303 ALA A C 1
ATOM 2439 O O . ALA A 1 303 ? -4.352 -2.794 21.276 1.00 90.31 303 ALA A O 1
ATOM 2440 N N . ILE A 1 304 ? -6.562 -3.103 20.907 1.00 84.19 304 ILE A N 1
ATOM 2441 C CA . ILE A 1 304 ? -6.858 -3.856 22.135 1.00 84.19 304 ILE A CA 1
ATOM 2442 C C . ILE A 1 304 ? -6.487 -5.345 21.976 1.00 84.19 304 ILE A C 1
ATOM 2444 O O . ILE A 1 304 ? -6.250 -6.023 22.975 1.00 84.19 304 ILE A O 1
ATOM 2448 N N . CYS A 1 305 ? -6.404 -5.837 20.737 1.00 77.44 305 CYS A N 1
ATOM 2449 C CA . CYS A 1 305 ? -6.153 -7.240 20.389 1.00 77.44 305 CYS A CA 1
ATOM 2450 C C . CYS A 1 305 ? -4.666 -7.633 20.378 1.00 77.44 305 CYS A C 1
ATOM 2452 O O . CYS A 1 305 ? -4.384 -8.848 20.569 1.00 77.44 305 CYS A O 1
#

Radius of gyration: 21.38 Å; chains: 1; bounding box: 63×42×55 Å